Protein AF-A0A813C119-F1 (afdb_monomer)

pLDDT: mean 77.63, std 12.65, range [32.09, 95.94]

Foldseek 3Di:
DVVLQVVVVPDDAPPDDPVQVVVLVVVVVVCVVVVVDDDDDDDLVSVCVVVVHNPDHAFGWDWDQDDPVRDTDIDTNCVSSCVVVVDDDPDDDDAQAPVNVVVVLLQCLVQVLDVAWGWDQDPVRDIDIDGDDPCNQDWDWGGDPPDIDTDDDPVCQVVVLVVVVVVCVVVVHDADPDDPRNDGDDCWDQPSQKIWHNVCSNVSDIDIGGPPCLVVLLVVLVVVCVVVPDDNVSSLVVNLVSVVVRVCPPDVPPCPLVVVVLVVQAVHEDEAEDADPQLLVCLVVLDDPDPVSNVVSVVVVSSCSNGVYNYDYDYDHPVGGLVVCVVVVNVVVSCVVVVHDDPDDRD

Organism: NCBI:txid1628268

Sequence (347 aa):
AVWRRRELLSKPPQKLSEEELAILNDETEAEVKMGFLEGPFHTEQEVTERLGTEEWSPSQRFLLLQGEDKKPRVIDNLRDSGVNASFGSTSLLQMHDIDFVMSLAMFISRVWKDQEKVRVQLRDGTVLEGHWNAASRDLVTSVYVDDYPTFELLPLAANASNVFSRLLTALGWVHATEGKKAVDFSSQWVALGAAFDFSKLHQGELTVSNKEGRLERIATMAQKLPAGDCDVKQVATSLHGLLNFASGFVLGSALKPISRAYSRMNARKGFVFIDNNSALATLVKRSSQSEAMFRLVAVISSMDAVFPFGAWYERVPSKSNPSDLPSRGEAGLLCQRFGAENDGEFE

Radius of gyration: 26.91 Å; Cα contacts (8 Å, |Δi|>4): 326; chains: 1; bounding box: 63×66×65 Å

Solvent-accessible surface area (backbone atoms only — not comparable to full-atom values): 21009 Å² total; per-residue (Å²): 80,58,72,58,30,55,54,59,73,66,47,79,72,77,93,60,55,74,69,54,47,49,52,47,49,54,57,50,51,50,37,35,76,73,64,78,44,86,74,91,70,91,47,74,62,57,51,24,66,73,68,74,44,76,76,52,62,70,54,60,68,44,76,45,69,49,71,93,85,47,43,82,41,80,43,69,37,39,65,84,54,37,54,59,75,75,56,80,78,93,69,76,81,84,62,49,52,70,69,49,55,52,51,49,54,53,47,53,31,58,29,59,72,43,85,74,37,40,55,46,75,46,96,89,66,51,70,51,73,45,68,77,52,80,74,77,70,55,83,50,70,47,50,37,92,92,46,66,59,68,55,74,56,79,95,48,33,70,57,51,53,53,52,53,54,49,50,40,49,74,74,68,50,90,74,65,84,60,64,96,76,38,68,75,89,61,53,63,48,76,53,101,71,31,28,37,38,46,79,43,27,92,77,71,41,75,50,74,44,75,31,87,67,49,68,59,50,49,52,54,53,60,55,41,61,83,68,66,80,58,62,58,69,62,51,51,54,51,48,34,54,52,49,56,55,57,56,51,70,82,47,78,73,76,50,59,55,53,52,55,57,46,61,76,37,50,81,37,72,46,78,46,66,32,64,46,72,69,58,49,51,25,64,74,68,60,48,52,94,48,66,70,57,27,53,52,34,50,51,51,51,53,46,40,73,58,41,59,48,51,71,45,79,45,84,31,59,66,98,72,30,67,69,54,30,55,86,71,73,35,46,68,61,45,19,63,76,70,76,49,82,80,91,70,80,90,116

Nearest PDB structures (foldseek):
  3aly-assembly1_A  TM=6.201E-01  e=3.993E-01  Sulfurisphaera tokodaii str. 7
  4e19-assembly2_B  TM=4.419E-01  e=8.396E-01  Halobacterium salinarum NRC-1
  5fd5-assembly2_B  TM=2.677E-01  e=5.862E+00  Rhizobium leguminosarum bv. viciae
  8dam-assembly1_A  TM=2.582E-01  e=3.929E+00  Mus musculus

Mean predicted aligned error: 16.3 Å

Structure (mmCIF, N/CA/C/O backbone):
data_AF-A0A813C119-F1
#
_entry.id   AF-A0A813C119-F1
#
loop_
_atom_site.group_PDB
_atom_site.id
_atom_site.type_symbol
_atom_site.label_atom_id
_atom_site.label_alt_id
_atom_site.label_comp_id
_atom_site.label_asym_id
_atom_site.label_entity_id
_atom_site.label_seq_id
_atom_site.pdbx_PDB_ins_code
_atom_site.Cartn_x
_atom_site.Cartn_y
_atom_site.Cartn_z
_atom_site.occupancy
_atom_site.B_iso_or_equiv
_atom_site.auth_seq_id
_atom_site.auth_comp_id
_atom_site.auth_asym_id
_atom_site.auth_atom_id
_atom_site.pdbx_PDB_model_num
ATOM 1 N N . ALA A 1 1 ? 0.913 4.779 -34.154 1.00 67.06 1 ALA A N 1
ATOM 2 C CA . ALA A 1 1 ? 1.497 3.493 -33.719 1.00 67.06 1 ALA A CA 1
ATOM 3 C C . ALA A 1 1 ? 2.829 3.183 -34.420 1.00 67.06 1 ALA A C 1
ATOM 5 O O . ALA A 1 1 ? 3.850 3.142 -33.745 1.00 67.06 1 ALA A O 1
ATOM 6 N N . VAL A 1 2 ? 2.859 3.073 -35.756 1.00 76.81 2 VAL A N 1
ATOM 7 C CA . VAL A 1 2 ? 4.026 2.606 -36.547 1.00 76.81 2 VAL A CA 1
ATOM 8 C C . VAL A 1 2 ? 5.344 3.358 -36.280 1.00 76.81 2 VAL A C 1
ATOM 10 O O . VAL A 1 2 ? 6.384 2.734 -36.084 1.00 76.81 2 VAL A O 1
ATOM 13 N N . TRP A 1 3 ? 5.323 4.694 -36.215 1.00 77.25 3 TRP A N 1
ATOM 14 C CA . TRP A 1 3 ? 6.532 5.503 -35.967 1.00 77.25 3 TRP A CA 1
ATOM 15 C C . TRP A 1 3 ? 7.144 5.233 -34.586 1.00 77.25 3 TRP A C 1
ATOM 17 O O . TRP A 1 3 ? 8.352 5.052 -34.459 1.00 77.25 3 TRP A O 1
ATOM 27 N N . ARG A 1 4 ? 6.286 5.139 -33.563 1.00 79.69 4 ARG A N 1
ATOM 28 C CA . ARG A 1 4 ? 6.681 4.837 -32.183 1.00 79.69 4 ARG A CA 1
ATOM 29 C C . ARG A 1 4 ? 7.130 3.384 -32.035 1.00 79.69 4 ARG A C 1
ATOM 31 O O . ARG A 1 4 ? 8.079 3.127 -31.309 1.00 79.69 4 ARG A O 1
ATOM 38 N N . ARG A 1 5 ? 6.524 2.445 -32.771 1.00 87.38 5 ARG A N 1
ATOM 39 C CA . ARG A 1 5 ? 6.988 1.051 -32.824 1.00 87.38 5 ARG A CA 1
ATOM 40 C C . ARG A 1 5 ? 8.442 0.959 -33.287 1.00 87.38 5 ARG A C 1
ATOM 42 O O . ARG A 1 5 ? 9.233 0.309 -32.615 1.00 87.38 5 ARG A O 1
ATOM 49 N N . ARG A 1 6 ? 8.812 1.652 -34.372 1.00 84.88 6 ARG A N 1
ATOM 50 C CA . ARG A 1 6 ? 10.207 1.686 -34.855 1.00 84.88 6 ARG A CA 1
ATOM 51 C C . ARG A 1 6 ? 11.165 2.233 -33.801 1.00 84.88 6 ARG A C 1
ATOM 53 O O . ARG A 1 6 ? 12.216 1.647 -33.570 1.00 84.88 6 ARG A O 1
ATOM 60 N N . GLU A 1 7 ? 10.781 3.321 -33.137 1.00 85.62 7 GLU A N 1
ATOM 61 C CA . GLU A 1 7 ? 11.565 3.895 -32.042 1.00 85.62 7 GLU A CA 1
ATOM 62 C C . GLU A 1 7 ? 11.747 2.890 -30.890 1.00 85.62 7 GLU A C 1
ATOM 64 O O . GLU A 1 7 ? 12.868 2.660 -30.444 1.00 85.62 7 GLU A O 1
ATOM 69 N N . LEU A 1 8 ? 10.674 2.229 -30.448 1.00 85.62 8 LEU A N 1
ATOM 70 C CA . LEU A 1 8 ? 10.703 1.280 -29.329 1.00 85.62 8 LEU A CA 1
ATOM 71 C C . LEU A 1 8 ? 11.473 -0.004 -29.637 1.00 85.62 8 LEU A C 1
ATOM 73 O O . LEU A 1 8 ? 12.170 -0.507 -28.763 1.00 85.62 8 LEU A O 1
ATOM 77 N N . LEU A 1 9 ? 11.378 -0.522 -30.862 1.00 84.62 9 LEU A N 1
ATOM 78 C CA . LEU A 1 9 ? 12.160 -1.684 -31.295 1.00 84.62 9 LEU A CA 1
ATOM 79 C C . LEU A 1 9 ? 13.646 -1.342 -31.479 1.00 84.62 9 LEU A C 1
ATOM 81 O O . LEU A 1 9 ? 14.495 -2.214 -31.337 1.00 84.62 9 LEU A O 1
ATOM 85 N N . SER A 1 10 ? 13.972 -0.073 -31.751 1.00 83.88 10 SER A N 1
ATOM 86 C CA . SER A 1 10 ? 15.361 0.399 -31.829 1.00 83.88 10 SER A CA 1
ATOM 87 C C . SER A 1 10 ? 16.000 0.682 -30.466 1.00 83.88 10 SER A C 1
ATOM 89 O O . SER A 1 10 ? 17.224 0.794 -30.375 1.00 83.88 10 SER A O 1
ATOM 91 N N . LYS A 1 11 ? 15.197 0.814 -29.399 1.00 80.06 11 LYS A N 1
ATOM 92 C CA . LYS A 1 11 ? 15.722 1.057 -28.055 1.00 80.06 11 LYS A CA 1
ATOM 93 C C . LYS A 1 11 ? 16.445 -0.190 -27.551 1.00 80.06 11 LYS A C 1
ATOM 95 O O . LYS A 1 11 ? 15.860 -1.274 -27.584 1.00 80.06 11 LYS A O 1
ATOM 100 N N . PRO A 1 12 ? 17.676 -0.047 -27.031 1.00 72.88 12 PRO A N 1
ATOM 101 C CA . PRO A 1 12 ? 18.368 -1.174 -26.435 1.00 72.88 12 PRO A CA 1
ATOM 102 C C . PRO A 1 12 ? 17.532 -1.710 -25.264 1.00 72.88 12 PRO A C 1
ATOM 104 O O . PRO A 1 12 ? 16.997 -0.902 -24.495 1.00 72.88 12 PRO A O 1
ATOM 107 N N . PRO A 1 13 ? 17.413 -3.040 -25.114 1.00 71.50 13 PRO A N 1
ATOM 108 C CA . PRO A 1 13 ? 16.733 -3.618 -23.966 1.00 71.50 13 PRO A CA 1
ATOM 109 C C . PRO A 1 13 ? 17.432 -3.198 -22.669 1.00 71.50 13 PRO A C 1
ATOM 111 O O . PRO A 1 13 ? 18.584 -2.741 -22.672 1.00 71.50 13 PRO A O 1
ATOM 114 N N . GLN A 1 14 ? 16.736 -3.370 -21.542 1.00 78.12 14 GLN A N 1
ATOM 115 C CA . GLN A 1 14 ? 17.356 -3.255 -20.225 1.00 78.12 14 GLN A CA 1
ATOM 116 C C . GLN A 1 14 ? 18.657 -4.069 -20.222 1.00 78.12 14 GLN A C 1
ATOM 118 O O . GLN A 1 14 ? 18.670 -5.230 -20.625 1.00 78.12 14 GLN A O 1
ATOM 123 N N . LYS A 1 15 ? 19.764 -3.448 -19.797 1.00 82.50 15 LYS A N 1
ATOM 124 C CA . LYS A 1 15 ? 21.024 -4.172 -19.617 1.00 82.50 15 LYS A CA 1
ATOM 125 C C . LYS A 1 15 ? 20.838 -5.145 -18.456 1.00 82.50 15 LYS A C 1
ATOM 127 O O . LYS A 1 15 ? 20.846 -4.711 -17.308 1.00 82.50 15 LYS A O 1
ATOM 132 N N . LEU A 1 16 ? 20.636 -6.410 -18.794 1.00 85.00 16 LEU A N 1
ATOM 133 C CA . LEU A 1 16 ? 20.498 -7.530 -17.873 1.00 85.00 16 LEU A CA 1
ATOM 134 C C . LEU A 1 16 ? 21.725 -8.432 -18.004 1.00 85.00 16 LEU A C 1
ATOM 136 O O . LEU A 1 16 ? 22.285 -8.561 -19.097 1.00 85.00 16 LEU A O 1
ATOM 140 N N . SER A 1 17 ? 22.152 -9.043 -16.901 1.00 88.31 17 SER A N 1
ATOM 141 C CA . SER A 1 17 ? 23.087 -10.170 -16.959 1.00 88.31 17 SER A CA 1
ATOM 142 C C . SER A 1 17 ? 22.435 -11.378 -17.649 1.00 88.31 17 SER A C 1
ATOM 144 O O . SER A 1 17 ? 21.214 -11.429 -17.808 1.00 88.31 17 SER A O 1
ATOM 146 N N . GLU A 1 18 ? 23.228 -12.375 -18.050 1.00 90.25 18 GLU A N 1
ATOM 147 C CA . GLU A 1 18 ? 22.682 -13.621 -18.616 1.00 90.25 18 GLU A CA 1
ATOM 148 C C . GLU A 1 18 ? 21.721 -14.319 -17.639 1.00 90.25 18 GLU A C 1
ATOM 150 O O . GLU A 1 18 ? 20.669 -14.808 -18.048 1.00 90.25 18 GLU A O 1
ATOM 155 N N . GLU A 1 19 ? 22.036 -14.292 -16.340 1.00 90.81 19 GLU A N 1
ATOM 156 C CA . GLU A 1 19 ? 21.176 -14.835 -15.282 1.00 90.81 19 GLU A CA 1
ATOM 157 C C . GLU A 1 19 ? 19.856 -14.062 -15.161 1.00 90.81 19 GLU A C 1
ATOM 159 O O . GLU A 1 19 ? 18.785 -14.656 -15.079 1.00 90.81 19 GLU A O 1
ATOM 164 N N . GLU A 1 20 ? 19.909 -12.730 -15.174 1.00 90.75 20 GLU A N 1
ATOM 165 C CA . GLU A 1 20 ? 18.712 -11.891 -15.084 1.00 90.75 20 GLU A CA 1
ATOM 166 C C . GLU A 1 20 ? 17.818 -12.031 -16.322 1.00 90.75 20 GLU A C 1
ATOM 168 O O . GLU A 1 20 ? 16.592 -12.022 -16.210 1.00 90.75 20 GLU A O 1
ATOM 173 N N . LEU A 1 21 ? 18.413 -12.199 -17.504 1.00 90.69 21 LEU A N 1
ATOM 174 C CA . LEU A 1 21 ? 17.668 -12.458 -18.731 1.00 90.69 21 LEU A CA 1
ATOM 175 C C . LEU A 1 21 ? 16.972 -13.826 -18.691 1.00 90.69 21 LEU A C 1
ATOM 177 O O . LEU A 1 21 ? 15.822 -13.929 -19.115 1.00 90.69 21 LEU A O 1
ATOM 181 N N . ALA A 1 22 ? 17.635 -14.854 -18.150 1.00 93.00 22 ALA A N 1
ATOM 182 C CA . ALA A 1 22 ? 17.024 -16.165 -17.946 1.00 93.00 22 ALA A CA 1
ATOM 183 C C . ALA A 1 22 ? 15.812 -16.076 -17.003 1.00 93.00 22 ALA A C 1
ATOM 185 O O . ALA A 1 22 ? 14.736 -16.547 -17.356 1.00 93.00 22 ALA A O 1
ATOM 186 N N . ILE A 1 23 ? 15.942 -15.363 -15.876 1.00 93.94 23 ILE A N 1
ATOM 187 C CA . ILE A 1 23 ? 14.830 -15.132 -14.936 1.00 93.94 23 ILE A CA 1
ATOM 188 C C . ILE A 1 23 ? 13.650 -14.432 -15.627 1.00 93.94 23 ILE A C 1
ATOM 190 O O . ILE A 1 23 ? 12.499 -14.821 -15.441 1.00 93.94 23 ILE A O 1
ATOM 194 N N . LEU A 1 24 ? 13.919 -13.396 -16.427 1.00 93.25 24 LEU A N 1
ATOM 195 C CA . LEU A 1 24 ? 12.877 -12.674 -17.159 1.00 93.25 24 LEU A CA 1
ATOM 196 C C . LEU A 1 24 ? 12.124 -13.586 -18.144 1.00 93.25 24 LEU A C 1
ATOM 198 O O . LEU A 1 24 ? 10.899 -13.482 -18.264 1.00 93.25 24 LEU A O 1
ATOM 202 N N . ASN A 1 25 ? 12.847 -14.467 -18.838 1.00 91.88 25 ASN A N 1
ATOM 203 C CA . ASN A 1 25 ? 12.263 -15.416 -19.781 1.00 91.88 25 ASN A CA 1
ATOM 204 C C . ASN A 1 25 ? 11.440 -16.491 -19.063 1.00 91.88 25 ASN A C 1
ATOM 206 O O . ASN A 1 25 ? 10.298 -16.715 -19.454 1.00 91.88 25 ASN A O 1
ATOM 210 N N . ASP A 1 26 ? 11.963 -17.081 -17.988 1.00 94.56 26 ASP A N 1
ATOM 211 C CA . ASP A 1 26 ? 11.276 -18.127 -17.220 1.00 94.56 26 ASP A CA 1
ATOM 212 C C . ASP A 1 26 ? 9.937 -17.632 -16.647 1.00 94.56 26 ASP A C 1
ATOM 214 O O . ASP A 1 26 ? 8.908 -18.299 -16.780 1.00 94.56 26 ASP A O 1
ATOM 218 N N . GLU A 1 27 ? 9.920 -16.431 -16.057 1.00 94.25 27 GLU A N 1
ATOM 219 C CA . GLU A 1 27 ? 8.694 -15.803 -15.545 1.00 94.25 27 GLU A CA 1
ATOM 220 C C . GLU A 1 27 ? 7.711 -15.467 -16.681 1.00 94.25 27 GLU A C 1
ATOM 222 O O . GLU A 1 27 ? 6.503 -15.661 -16.547 1.00 94.25 27 GLU A O 1
ATOM 227 N N . THR A 1 28 ? 8.216 -15.028 -17.840 1.00 92.88 28 THR A N 1
ATOM 228 C CA . THR A 1 28 ? 7.378 -14.767 -19.023 1.00 92.88 28 THR A CA 1
ATOM 229 C C . THR A 1 28 ? 6.757 -16.057 -19.566 1.00 92.88 28 THR A C 1
ATOM 231 O O . THR A 1 28 ? 5.565 -16.086 -19.871 1.00 92.88 28 THR A O 1
ATOM 234 N N . GLU A 1 29 ? 7.516 -17.152 -19.642 1.00 93.50 29 GLU A N 1
ATOM 235 C CA . GLU A 1 29 ? 6.992 -18.462 -20.035 1.00 93.50 29 GLU A CA 1
ATOM 236 C C . GLU A 1 29 ? 5.965 -19.002 -19.038 1.00 93.50 29 GLU A C 1
ATOM 238 O O . GLU A 1 29 ? 5.001 -19.661 -19.437 1.00 93.50 29 GLU A O 1
ATOM 243 N N . ALA A 1 30 ? 6.154 -18.746 -17.742 1.00 92.94 30 ALA A N 1
ATOM 244 C CA . ALA A 1 30 ? 5.176 -19.107 -16.726 1.00 92.94 30 ALA A CA 1
ATOM 245 C C . ALA A 1 30 ? 3.842 -18.378 -16.957 1.00 92.94 30 ALA A C 1
ATOM 247 O O . ALA A 1 30 ? 2.791 -19.018 -16.925 1.00 92.94 30 ALA A O 1
ATOM 248 N N . GLU A 1 31 ? 3.870 -17.080 -17.272 1.00 92.56 31 GLU A N 1
ATOM 249 C CA . GLU A 1 31 ? 2.667 -16.305 -17.610 1.00 92.56 31 GLU A CA 1
ATOM 250 C C . GLU A 1 31 ? 1.983 -16.799 -18.898 1.00 92.56 31 GLU A C 1
ATOM 252 O O . GLU A 1 31 ? 0.751 -16.846 -18.953 1.00 92.56 31 GLU A O 1
ATOM 257 N N . VAL A 1 32 ? 2.749 -17.249 -19.903 1.00 92.25 32 VAL A N 1
ATOM 258 C CA . VAL A 1 32 ? 2.202 -17.918 -21.103 1.00 92.25 32 VAL A CA 1
ATOM 259 C C . VAL A 1 32 ? 1.519 -19.238 -20.729 1.00 92.25 32 VAL A C 1
ATOM 261 O O . VAL A 1 32 ? 0.385 -19.481 -21.135 1.00 92.25 32 VAL A O 1
ATOM 264 N N . LYS A 1 33 ? 2.160 -20.083 -19.908 1.00 93.12 33 LYS A N 1
ATOM 265 C CA . LYS A 1 33 ? 1.578 -21.358 -19.436 1.00 93.12 33 LYS A CA 1
ATOM 266 C C . LYS A 1 33 ? 0.298 -21.147 -18.622 1.00 93.12 33 LYS A C 1
ATOM 268 O O . LYS A 1 33 ? -0.595 -21.988 -18.671 1.00 93.12 33 LYS A O 1
ATOM 273 N N . MET A 1 34 ? 0.203 -20.034 -17.893 1.00 89.88 34 MET A N 1
ATOM 274 C CA . MET A 1 34 ? -1.002 -19.626 -17.159 1.00 89.88 34 MET A CA 1
ATOM 275 C C . MET A 1 34 ? -2.088 -19.015 -18.060 1.00 89.88 34 MET A C 1
ATOM 277 O O . MET A 1 34 ? -3.197 -18.777 -17.589 1.00 89.88 34 MET A O 1
ATOM 281 N N . GLY A 1 35 ? -1.796 -18.769 -19.341 1.00 89.44 35 GLY A N 1
ATOM 282 C CA . GLY A 1 35 ? -2.727 -18.162 -20.293 1.00 89.44 35 GLY A CA 1
ATOM 283 C C . GLY A 1 35 ? -2.900 -16.650 -20.125 1.00 89.44 35 GLY A C 1
ATOM 284 O O . GLY A 1 35 ? -3.834 -16.085 -20.690 1.00 89.44 35 GLY A O 1
ATOM 285 N N . PHE A 1 36 ? -2.027 -15.983 -19.361 1.00 86.94 36 PHE A N 1
ATOM 286 C CA . PHE A 1 36 ? -2.032 -14.521 -19.233 1.00 86.94 36 PHE A CA 1
ATOM 287 C C . PHE A 1 36 ? -1.413 -13.826 -20.446 1.00 86.94 36 PHE A C 1
ATOM 289 O O . PHE A 1 36 ? -1.738 -12.674 -20.726 1.00 86.94 36 PHE A O 1
ATOM 296 N N . LEU A 1 37 ? -0.536 -14.528 -21.164 1.00 91.81 37 LEU A N 1
ATOM 297 C CA . LEU A 1 37 ? 0.118 -14.058 -22.378 1.00 91.81 37 LEU A CA 1
ATOM 298 C C . LEU A 1 37 ? -0.055 -15.054 -23.514 1.00 91.81 37 LEU A C 1
ATOM 300 O O . LEU A 1 37 ? -0.257 -16.247 -23.299 1.00 91.81 37 LEU A O 1
ATOM 304 N N . GLU A 1 38 ? 0.128 -14.549 -24.726 1.00 91.31 38 GLU A N 1
ATOM 305 C CA . GLU A 1 38 ? 0.166 -15.342 -25.942 1.00 91.31 38 GLU A CA 1
ATOM 306 C C . GLU A 1 38 ? 1.474 -15.088 -26.694 1.00 91.31 38 GLU A C 1
ATOM 308 O O . GLU A 1 38 ? 1.968 -13.960 -26.738 1.00 91.31 38 GLU A O 1
ATOM 313 N N . GLY A 1 39 ? 2.032 -16.148 -27.275 1.00 90.69 39 GLY A N 1
ATOM 314 C CA . GLY A 1 39 ? 3.300 -16.126 -27.993 1.00 90.69 39 GLY A CA 1
ATOM 315 C C . GLY A 1 39 ? 4.154 -17.365 -27.683 1.00 90.69 39 GLY A C 1
ATOM 316 O O . GLY A 1 39 ? 3.619 -18.363 -27.193 1.00 90.69 39 GLY A O 1
ATOM 317 N N . PRO A 1 40 ? 5.474 -17.310 -27.937 1.00 91.62 40 PRO A N 1
ATOM 318 C CA . PRO A 1 40 ? 6.206 -16.151 -28.453 1.00 91.62 40 PRO A CA 1
ATOM 319 C C . PRO A 1 40 ? 5.858 -15.839 -29.915 1.00 91.62 40 PRO A C 1
ATOM 321 O O . PRO A 1 40 ? 5.612 -16.739 -30.709 1.00 91.62 40 PRO A O 1
ATOM 324 N N . PHE A 1 41 ? 5.879 -14.551 -30.258 1.00 93.25 41 PHE A N 1
ATOM 325 C CA . PHE A 1 41 ? 5.901 -14.076 -31.642 1.00 93.25 41 PHE A CA 1
ATOM 326 C C . PHE A 1 41 ? 7.315 -13.587 -31.954 1.00 93.25 41 PHE A C 1
ATOM 328 O O . PHE A 1 41 ? 7.894 -12.818 -31.182 1.00 93.25 41 PHE A O 1
ATOM 335 N N . HIS A 1 42 ? 7.883 -14.031 -33.068 1.00 91.50 42 HIS A N 1
ATOM 336 C CA . HIS A 1 42 ? 9.265 -13.752 -33.454 1.00 91.50 42 HIS A CA 1
ATOM 337 C C . HIS A 1 42 ? 9.386 -12.617 -34.469 1.00 91.50 42 HIS A C 1
ATOM 339 O O . HIS A 1 42 ? 10.472 -12.062 -34.643 1.00 91.50 42 HIS A O 1
ATOM 345 N N . THR A 1 43 ? 8.288 -12.248 -35.132 1.00 92.12 43 THR A N 1
ATOM 346 C CA . THR A 1 43 ? 8.289 -11.218 -36.176 1.00 92.12 43 THR A CA 1
ATOM 347 C C . THR A 1 43 ? 7.160 -10.204 -35.998 1.00 92.12 43 THR A C 1
ATOM 349 O O . THR A 1 43 ? 6.100 -10.502 -35.450 1.00 92.12 43 THR A O 1
ATOM 352 N N . GLU A 1 44 ? 7.359 -8.980 -36.505 1.00 92.06 44 GLU A N 1
ATOM 353 C CA . GLU A 1 44 ? 6.291 -7.965 -36.551 1.00 92.06 44 GLU A CA 1
ATOM 354 C C . GLU A 1 44 ? 5.079 -8.437 -37.374 1.00 92.06 44 GLU A C 1
ATOM 356 O O . GLU A 1 44 ? 3.949 -8.019 -37.109 1.00 92.06 44 GLU A O 1
ATOM 361 N N . GLN A 1 45 ? 5.311 -9.296 -38.372 1.00 93.31 45 GLN A N 1
ATOM 362 C CA . GLN A 1 45 ? 4.263 -9.840 -39.227 1.00 93.31 45 GLN A CA 1
ATOM 363 C C . GLN A 1 45 ? 3.345 -10.784 -38.444 1.00 93.31 45 GLN A C 1
ATOM 365 O O . GLN A 1 45 ? 2.134 -10.605 -38.497 1.00 93.31 45 GLN A O 1
ATOM 370 N N . GLU A 1 46 ? 3.901 -11.701 -37.649 1.00 95.38 46 GLU A N 1
ATOM 371 C CA . GLU A 1 46 ? 3.111 -12.602 -36.796 1.00 95.38 46 GLU A CA 1
ATOM 372 C C . GLU A 1 46 ? 2.200 -11.828 -35.831 1.00 95.38 46 GLU A C 1
ATOM 374 O O . GLU A 1 46 ? 1.021 -12.146 -35.688 1.00 95.38 46 GLU A O 1
ATOM 379 N N . VAL A 1 47 ? 2.717 -10.757 -35.217 1.00 93.56 47 VAL A N 1
ATOM 380 C CA . VAL A 1 47 ? 1.927 -9.889 -34.326 1.00 93.56 47 VAL A CA 1
ATOM 381 C C . VAL A 1 47 ? 0.817 -9.171 -35.097 1.00 93.56 47 VAL A C 1
ATOM 383 O O . VAL A 1 47 ? -0.317 -9.084 -34.628 1.00 93.56 47 VAL A O 1
ATOM 386 N N . THR A 1 48 ? 1.126 -8.665 -36.291 1.00 94.25 48 THR A N 1
ATOM 387 C CA . THR A 1 48 ? 0.162 -7.968 -37.156 1.00 94.25 48 THR A CA 1
ATOM 388 C C . THR A 1 48 ? -0.971 -8.893 -37.592 1.00 94.25 48 THR A C 1
ATOM 390 O O . THR A 1 48 ? -2.138 -8.518 -37.493 1.00 94.25 48 THR A O 1
ATOM 393 N N . GLU A 1 49 ? -0.644 -10.109 -38.027 1.00 95.94 49 GLU A N 1
ATOM 394 C CA . GLU A 1 49 ? -1.619 -11.133 -38.410 1.00 95.94 49 GLU A CA 1
ATOM 395 C C . GLU A 1 49 ? -2.487 -11.533 -37.214 1.00 95.94 49 GLU A C 1
ATOM 397 O O . GLU A 1 49 ? -3.711 -11.602 -37.331 1.00 95.94 49 GLU A O 1
ATOM 402 N N . ARG A 1 50 ? -1.876 -11.701 -36.035 1.00 94.69 50 ARG A N 1
ATOM 403 C CA . ARG A 1 50 ? -2.594 -12.050 -34.808 1.00 94.69 50 ARG A CA 1
ATOM 404 C C . ARG A 1 50 ? -3.552 -10.957 -34.332 1.00 94.69 50 ARG A C 1
ATOM 406 O O . ARG A 1 50 ? -4.630 -11.279 -33.825 1.00 94.69 50 ARG A O 1
ATOM 413 N N . LEU A 1 51 ? -3.162 -9.687 -34.436 1.00 93.38 51 LEU A N 1
ATOM 414 C CA . LEU A 1 51 ? -3.985 -8.545 -34.021 1.00 93.38 51 LEU A CA 1
ATOM 415 C C . LEU A 1 51 ? -4.964 -8.085 -35.113 1.00 93.38 51 LEU A C 1
ATOM 417 O O . LEU A 1 51 ? -5.883 -7.323 -34.817 1.00 93.38 51 LEU A O 1
ATOM 421 N N . GLY A 1 52 ? -4.775 -8.519 -36.364 1.00 95.44 52 GLY A N 1
ATOM 422 C CA . GLY A 1 52 ? -5.577 -8.097 -37.516 1.00 95.44 52 GLY A CA 1
ATOM 423 C C . GLY A 1 52 ? -5.372 -6.631 -37.915 1.00 95.44 52 GLY A C 1
ATOM 424 O O . GLY A 1 52 ? -6.202 -6.061 -38.619 1.00 95.44 52 GLY A O 1
ATOM 425 N N . THR A 1 53 ? -4.299 -5.993 -37.441 1.00 92.25 53 THR A N 1
ATOM 426 C CA . THR A 1 53 ? -3.988 -4.583 -37.705 1.00 92.25 53 THR A CA 1
ATOM 427 C C . THR A 1 53 ? -2.487 -4.338 -37.627 1.00 92.25 53 THR A C 1
ATOM 429 O O . THR A 1 53 ? -1.794 -4.952 -36.821 1.00 92.25 53 THR A O 1
ATOM 432 N N . GLU A 1 54 ? -1.979 -3.400 -38.427 1.00 90.50 54 GLU A N 1
ATOM 433 C CA . GLU A 1 54 ? -0.602 -2.899 -38.324 1.00 90.50 54 GLU A CA 1
ATOM 434 C C . GLU A 1 54 ? -0.454 -1.793 -37.262 1.00 90.50 54 GLU A C 1
ATOM 436 O O . GLU A 1 54 ? 0.664 -1.374 -36.946 1.00 90.50 54 GLU A O 1
ATOM 441 N N . GLU A 1 55 ? -1.561 -1.310 -36.687 1.00 89.19 55 GLU A N 1
ATOM 442 C CA . GLU A 1 55 ? -1.599 -0.178 -35.754 1.00 89.19 55 GLU A CA 1
ATOM 443 C C . GLU A 1 55 ? -1.361 -0.567 -34.288 1.00 89.19 55 GLU A C 1
ATOM 445 O O . GLU A 1 55 ? -2.091 -0.166 -33.384 1.00 89.19 55 GLU A O 1
ATOM 450 N N . TRP A 1 56 ? -0.287 -1.300 -34.019 1.00 89.56 56 TRP A N 1
ATOM 451 C CA . TRP A 1 56 ? 0.101 -1.691 -32.662 1.00 89.56 56 TRP A CA 1
ATOM 452 C C . TRP A 1 56 ? 1.458 -1.106 -32.252 1.00 89.56 56 TRP A C 1
ATOM 454 O O . TRP A 1 56 ? 2.273 -0.693 -33.084 1.00 89.56 56 TRP A O 1
ATOM 464 N N . SER A 1 57 ? 1.696 -1.053 -30.941 1.00 88.19 57 SER A N 1
ATOM 465 C CA . SER A 1 57 ? 2.960 -0.625 -30.337 1.00 88.19 57 SER A CA 1
ATOM 466 C C . SER A 1 57 ? 3.384 -1.644 -29.279 1.00 88.19 57 SER A C 1
ATOM 468 O O . SER A 1 57 ? 2.557 -1.984 -28.434 1.00 88.19 57 SER A O 1
ATOM 470 N N . PRO A 1 58 ? 4.642 -2.113 -29.279 1.00 89.69 58 PRO A N 1
ATOM 471 C CA . PRO A 1 58 ? 5.132 -3.006 -28.239 1.00 89.69 58 PRO A CA 1
ATOM 472 C C . PRO A 1 58 ? 5.355 -2.236 -26.931 1.00 89.69 58 PRO A C 1
ATOM 474 O O . PRO A 1 58 ? 5.592 -1.026 -26.947 1.00 89.69 58 PRO A O 1
ATOM 477 N N . SER A 1 59 ? 5.340 -2.952 -25.810 1.00 89.94 59 SER A N 1
ATOM 478 C CA . SER A 1 59 ? 5.853 -2.471 -24.524 1.00 89.94 59 SER A CA 1
ATOM 479 C C . SER A 1 59 ? 7.008 -3.377 -24.122 1.00 89.94 59 SER A C 1
ATOM 481 O O . SER A 1 59 ? 6.837 -4.589 -24.040 1.00 89.94 59 SER A O 1
ATOM 483 N N . GLN A 1 60 ? 8.196 -2.808 -23.915 1.00 88.38 60 GLN A N 1
ATOM 484 C CA . GLN A 1 60 ? 9.346 -3.599 -23.478 1.00 88.38 60 GLN A CA 1
ATOM 485 C C . GLN A 1 60 ? 9.130 -4.068 -22.039 1.00 88.38 60 GLN A C 1
ATOM 487 O O . GLN A 1 60 ? 8.798 -3.257 -21.170 1.00 88.38 60 GLN A O 1
ATOM 492 N N . ARG A 1 61 ? 9.359 -5.357 -21.786 1.00 89.75 61 ARG A N 1
ATOM 493 C CA . ARG A 1 61 ? 9.434 -5.886 -20.426 1.00 89.75 61 ARG A CA 1
ATOM 494 C C . ARG A 1 61 ? 10.763 -5.549 -19.788 1.00 89.75 61 ARG A C 1
ATOM 496 O O . ARG A 1 61 ? 11.803 -5.574 -20.443 1.00 89.75 61 ARG A O 1
ATOM 503 N N . PHE A 1 62 ? 10.717 -5.273 -18.498 1.00 88.50 62 PHE A N 1
ATOM 504 C CA . PHE A 1 62 ? 11.903 -5.122 -17.677 1.00 88.50 62 PHE A CA 1
ATOM 505 C C . PHE A 1 62 ? 11.755 -5.932 -16.392 1.00 88.50 62 PHE A C 1
ATOM 507 O O . PHE A 1 62 ? 10.650 -6.134 -15.881 1.00 88.50 62 PHE A O 1
ATOM 514 N N . LEU A 1 63 ? 12.889 -6.406 -15.887 1.00 90.69 63 LEU A N 1
ATOM 515 C CA . LEU A 1 63 ? 12.983 -7.160 -14.650 1.00 90.69 63 LEU A CA 1
ATOM 516 C C . LEU A 1 63 ? 13.346 -6.218 -13.502 1.00 90.69 63 LEU A C 1
ATOM 518 O O . LEU A 1 63 ? 14.313 -5.453 -13.574 1.00 90.69 63 LEU A O 1
ATOM 522 N N . LEU A 1 64 ? 12.581 -6.310 -12.418 1.00 87.00 64 LEU A N 1
ATOM 523 C CA . LEU A 1 64 ? 12.894 -5.694 -11.138 1.00 87.00 64 LEU A CA 1
ATOM 524 C C . LEU A 1 64 ? 13.047 -6.790 -10.078 1.00 87.00 64 LEU A C 1
ATOM 526 O O . LEU A 1 64 ? 12.072 -7.421 -9.678 1.00 87.00 64 LEU A O 1
ATOM 530 N N . LEU A 1 65 ? 14.272 -6.994 -9.593 1.00 84.56 65 LEU A N 1
ATOM 531 C CA . LEU A 1 65 ? 14.543 -7.894 -8.473 1.00 84.56 65 LEU A CA 1
ATOM 532 C C . LEU A 1 65 ? 14.302 -7.149 -7.156 1.00 84.56 65 LEU A C 1
ATOM 534 O O . LEU A 1 65 ? 15.035 -6.221 -6.806 1.00 84.56 65 LEU A O 1
ATOM 538 N N . GLN A 1 66 ? 13.249 -7.528 -6.431 1.00 72.06 66 GLN A N 1
ATOM 539 C CA . GLN A 1 66 ? 12.804 -6.808 -5.239 1.00 72.06 66 GLN A CA 1
ATOM 540 C C . GLN A 1 66 ? 13.056 -7.602 -3.951 1.00 72.06 66 GLN A C 1
ATOM 542 O O . GLN A 1 66 ? 12.612 -8.738 -3.795 1.00 72.06 66 GLN A O 1
ATOM 547 N N . GLY A 1 67 ? 13.681 -6.946 -2.969 1.00 65.06 67 GLY A N 1
ATOM 548 C CA . GLY A 1 67 ? 13.940 -7.521 -1.645 1.00 65.06 67 GLY A CA 1
ATOM 549 C C . GLY A 1 67 ? 15.224 -8.350 -1.570 1.00 65.06 67 GLY A C 1
ATOM 550 O O . GLY A 1 67 ? 15.972 -8.439 -2.538 1.00 65.06 67 GLY A O 1
ATOM 551 N N . GLU A 1 68 ? 15.497 -8.916 -0.392 1.00 58.22 68 GLU A N 1
ATOM 552 C CA . GLU A 1 68 ? 16.709 -9.720 -0.149 1.00 58.22 68 GLU A CA 1
ATOM 553 C C . GLU A 1 68 ? 16.648 -11.075 -0.860 1.00 58.22 68 GLU A C 1
ATOM 555 O O . GLU A 1 68 ? 17.648 -11.510 -1.420 1.00 58.22 68 GLU A O 1
ATOM 560 N N . ASP A 1 69 ? 15.451 -11.658 -0.965 1.00 74.62 69 ASP A N 1
ATOM 561 C CA . ASP A 1 69 ? 15.198 -12.895 -1.717 1.00 74.62 69 ASP A CA 1
ATOM 562 C C . ASP A 1 69 ? 15.264 -12.701 -3.243 1.00 74.62 69 ASP A C 1
ATOM 564 O O . ASP A 1 69 ? 14.938 -13.619 -3.990 1.00 74.62 69 ASP A O 1
ATOM 568 N N . LYS A 1 70 ? 15.616 -11.492 -3.717 1.00 79.44 70 LYS A N 1
ATOM 569 C CA . LYS A 1 70 ? 15.643 -11.104 -5.137 1.00 79.44 70 LYS A CA 1
ATOM 570 C C . LYS A 1 70 ? 14.391 -11.564 -5.889 1.00 79.44 70 LYS A C 1
ATOM 572 O O . LYS A 1 70 ? 14.475 -12.090 -6.994 1.00 79.44 70 LYS A O 1
ATOM 577 N N . LYS A 1 71 ? 13.213 -11.365 -5.290 1.00 85.25 71 LYS A N 1
ATOM 578 C CA . LYS A 1 71 ? 11.962 -11.825 -5.891 1.00 85.25 71 LYS A CA 1
ATOM 579 C C . LYS A 1 71 ? 11.766 -11.137 -7.249 1.00 85.25 71 LYS A C 1
ATOM 581 O O . LYS A 1 71 ? 11.748 -9.899 -7.272 1.00 85.25 71 LYS A O 1
ATOM 586 N N . PRO A 1 72 ? 11.595 -11.892 -8.345 1.00 90.31 72 PRO A N 1
ATOM 587 C CA . PRO A 1 72 ? 11.445 -11.302 -9.661 1.00 90.31 72 PRO A CA 1
ATOM 588 C C . PRO A 1 72 ? 10.088 -10.615 -9.804 1.00 90.31 72 PRO A C 1
ATOM 590 O O . PRO A 1 72 ? 9.054 -11.104 -9.341 1.00 90.31 72 PRO A O 1
ATOM 593 N N . ARG A 1 73 ? 10.105 -9.436 -10.423 1.00 88.56 73 ARG A N 1
ATOM 594 C CA . ARG A 1 73 ? 8.926 -8.711 -10.894 1.00 88.56 73 ARG A CA 1
ATOM 595 C C . ARG A 1 73 ? 9.149 -8.372 -12.357 1.00 88.56 73 ARG A C 1
ATOM 597 O O . ARG A 1 73 ? 9.992 -7.531 -12.667 1.00 88.56 73 ARG A O 1
ATOM 604 N N . VAL A 1 74 ? 8.404 -9.039 -13.227 1.00 91.50 74 VAL A N 1
ATOM 605 C CA . VAL A 1 74 ? 8.366 -8.741 -14.657 1.00 91.50 74 VAL A CA 1
ATOM 606 C C . VAL A 1 74 ? 7.314 -7.665 -14.884 1.00 91.50 74 VAL A C 1
ATOM 608 O O . VAL A 1 74 ? 6.183 -7.798 -14.422 1.00 91.50 74 VAL A O 1
ATOM 611 N N . ILE A 1 75 ? 7.706 -6.553 -15.505 1.00 89.38 75 ILE A N 1
ATOM 612 C CA . ILE A 1 75 ? 6.842 -5.380 -15.663 1.00 89.38 75 ILE A CA 1
ATOM 613 C C . ILE A 1 75 ? 6.887 -4.908 -17.113 1.00 89.38 75 ILE A C 1
ATOM 615 O O . ILE A 1 75 ? 7.965 -4.718 -17.675 1.00 89.38 75 ILE A O 1
ATOM 619 N N . ASP A 1 76 ? 5.718 -4.651 -17.697 1.00 90.38 76 ASP A N 1
ATOM 620 C CA . ASP A 1 76 ? 5.605 -4.019 -19.009 1.00 90.38 76 ASP A CA 1
ATOM 621 C C . ASP A 1 76 ? 5.825 -2.501 -18.888 1.00 90.38 76 ASP A C 1
ATOM 623 O O . ASP A 1 76 ? 5.142 -1.804 -18.131 1.00 90.38 76 ASP A O 1
ATOM 627 N N . ASN A 1 77 ? 6.772 -1.945 -19.649 1.00 86.88 77 ASN A N 1
ATOM 628 C CA . ASN A 1 77 ? 7.024 -0.504 -19.671 1.00 86.88 77 ASN A CA 1
ATOM 629 C C . ASN A 1 77 ? 5.951 0.241 -20.488 1.00 86.88 77 ASN A C 1
ATOM 631 O O . ASN A 1 77 ? 6.180 0.691 -21.614 1.00 86.88 77 ASN A O 1
ATOM 635 N N . LEU A 1 78 ? 4.777 0.413 -19.879 1.00 85.94 78 LEU A N 1
ATOM 636 C CA . LEU A 1 78 ? 3.627 1.116 -20.460 1.00 85.94 78 LEU A CA 1
ATOM 637 C C . LEU A 1 78 ? 3.822 2.640 -20.584 1.00 85.94 78 LEU A C 1
ATOM 639 O O . LEU A 1 78 ? 3.014 3.340 -21.203 1.00 85.94 78 LEU A O 1
ATOM 643 N N . ARG A 1 79 ? 4.902 3.179 -20.002 1.00 82.19 79 ARG A N 1
ATOM 644 C CA . ARG A 1 79 ? 5.266 4.594 -20.127 1.00 82.19 79 ARG A CA 1
ATOM 645 C C . ARG A 1 79 ? 5.831 4.884 -21.511 1.00 82.19 79 ARG A C 1
ATOM 647 O O . ARG A 1 79 ? 5.372 5.817 -22.164 1.00 82.19 79 ARG A O 1
ATOM 654 N N . ASP A 1 80 ? 6.797 4.087 -21.952 1.00 81.94 80 ASP A N 1
ATOM 655 C CA . ASP A 1 80 ? 7.498 4.305 -23.219 1.00 81.94 80 ASP A CA 1
ATOM 656 C C . ASP A 1 80 ? 6.612 4.003 -24.430 1.00 81.94 80 ASP A C 1
ATOM 658 O O . ASP A 1 80 ? 6.665 4.719 -25.432 1.00 81.94 80 ASP A O 1
ATOM 662 N N . SER A 1 81 ? 5.732 3.004 -24.321 1.00 81.75 81 SER A N 1
ATOM 663 C CA . SER A 1 81 ? 4.699 2.758 -25.333 1.00 81.75 81 SER A CA 1
ATOM 664 C C . SER A 1 81 ? 3.663 3.886 -25.407 1.00 81.75 81 SER A C 1
ATOM 666 O O . SER A 1 81 ? 2.995 4.068 -26.427 1.00 81.75 81 SER A O 1
ATOM 668 N N . GLY A 1 82 ? 3.580 4.721 -24.367 1.00 78.56 82 GLY A N 1
ATOM 669 C CA . GLY A 1 82 ? 2.630 5.822 -24.263 1.00 78.56 82 GLY A CA 1
ATOM 670 C C . GLY A 1 82 ? 1.228 5.383 -23.859 1.00 78.56 82 GLY A C 1
ATOM 671 O O . GLY A 1 82 ? 0.335 6.226 -23.838 1.00 78.56 82 GLY A O 1
ATOM 672 N N . VAL A 1 83 ? 1.042 4.111 -23.495 1.00 82.75 83 VAL A N 1
ATOM 673 C CA . VAL A 1 83 ? -0.228 3.581 -22.980 1.00 82.75 83 VAL A CA 1
ATOM 674 C C . VAL A 1 83 ? -0.663 4.350 -21.728 1.00 82.75 83 VAL A C 1
ATOM 676 O O . VAL A 1 83 ? -1.825 4.737 -21.607 1.00 82.75 83 VAL A O 1
ATOM 679 N N . ASN A 1 84 ? 0.285 4.698 -20.850 1.00 77.81 84 ASN A N 1
ATOM 680 C CA . ASN A 1 84 ? 0.005 5.515 -19.663 1.00 77.81 84 ASN A CA 1
ATOM 681 C C . ASN A 1 84 ? -0.538 6.914 -19.999 1.00 77.81 84 ASN A C 1
ATOM 683 O O . ASN A 1 84 ? -1.237 7.502 -19.185 1.00 77.81 84 ASN A O 1
ATOM 687 N N . ALA A 1 85 ? -0.208 7.463 -21.171 1.00 73.94 85 ALA A N 1
ATOM 688 C CA . ALA A 1 85 ? -0.693 8.774 -21.604 1.00 73.94 85 ALA A CA 1
ATOM 689 C C . ALA A 1 85 ? -2.047 8.694 -22.330 1.00 73.94 85 ALA A C 1
ATOM 691 O O . ALA A 1 85 ? -2.748 9.697 -22.418 1.00 73.94 85 ALA A O 1
ATOM 692 N N . SER A 1 86 ? -2.419 7.518 -22.849 1.00 69.12 86 SER A N 1
ATOM 693 C CA . SER A 1 86 ? -3.726 7.283 -23.478 1.00 69.12 86 SER A CA 1
ATOM 694 C C . SER A 1 86 ? -4.839 6.951 -22.485 1.00 69.12 86 SER A C 1
ATOM 696 O O . SER A 1 86 ? -6.001 6.896 -22.877 1.00 69.12 86 SER A O 1
ATOM 698 N N . PHE A 1 87 ? -4.502 6.735 -21.212 1.00 57.75 87 PHE A N 1
ATOM 699 C CA . PHE A 1 87 ? -5.468 6.440 -20.163 1.00 57.75 87 PHE A CA 1
ATOM 700 C C . PHE A 1 87 ? -5.491 7.575 -19.138 1.00 57.75 87 PHE A C 1
ATOM 702 O O . PHE A 1 87 ? -4.537 7.787 -18.395 1.00 57.75 87 PHE A O 1
ATOM 709 N N . GLY A 1 88 ? -6.602 8.305 -19.091 1.00 54.88 88 GLY A N 1
ATOM 710 C CA . GLY A 1 88 ? -6.947 9.186 -17.982 1.00 54.88 88 GLY A CA 1
ATOM 711 C C . GLY A 1 88 ? -8.171 8.604 -17.298 1.00 54.88 88 GLY A C 1
ATOM 712 O O . GLY A 1 88 ? -9.247 8.599 -17.888 1.00 54.88 88 GLY A O 1
ATOM 713 N N . SER A 1 89 ? -8.023 8.074 -16.083 1.00 51.38 89 SER A N 1
ATOM 714 C CA . SER A 1 89 ? -9.201 7.667 -15.322 1.00 51.38 89 SER A CA 1
ATOM 715 C C . SER A 1 89 ? -9.833 8.899 -14.685 1.00 51.38 89 SER A C 1
ATOM 717 O O . SER A 1 89 ? -9.222 9.549 -13.839 1.00 51.38 89 SER A O 1
ATOM 719 N N . THR A 1 90 ? -11.068 9.212 -15.070 1.00 52.31 90 THR A N 1
ATOM 720 C CA . THR A 1 90 ? -11.908 10.196 -14.370 1.00 52.31 90 THR A CA 1
ATOM 721 C C . THR A 1 90 ? -12.530 9.619 -13.098 1.00 52.31 90 THR A C 1
ATOM 723 O O . THR A 1 90 ? -13.159 10.344 -12.332 1.00 52.31 90 THR A O 1
ATOM 726 N N . SER A 1 91 ? -12.387 8.310 -12.876 1.00 52.12 91 SER A N 1
ATOM 727 C CA . SER A 1 91 ? -13.011 7.579 -11.777 1.00 52.12 91 SER A CA 1
ATOM 728 C C . SER A 1 91 ? -12.018 6.567 -11.220 1.00 52.12 91 SER A C 1
ATOM 730 O O . SER A 1 91 ? -11.901 5.441 -11.700 1.00 52.12 91 SER A O 1
ATOM 732 N N . LEU A 1 92 ? -11.261 6.979 -10.206 1.00 56.41 92 LEU A N 1
ATOM 733 C CA . LEU A 1 92 ? -10.505 6.029 -9.402 1.00 56.41 92 LEU A CA 1
ATOM 734 C C . LEU A 1 92 ? -11.448 5.368 -8.398 1.00 56.41 92 LEU A C 1
ATOM 736 O O . LEU A 1 92 ? -12.184 6.053 -7.688 1.00 56.41 92 LEU A O 1
ATOM 740 N N . LEU A 1 93 ? -11.392 4.039 -8.314 1.00 61.03 93 LEU A N 1
ATOM 741 C CA . LEU A 1 93 ? -11.938 3.330 -7.165 1.00 61.03 93 LEU A CA 1
ATOM 742 C C . LEU A 1 93 ? -11.132 3.750 -5.936 1.00 61.03 93 LEU A C 1
ATOM 744 O O . LEU A 1 93 ? -9.906 3.608 -5.909 1.00 61.03 93 LEU A O 1
ATOM 748 N N . GLN A 1 94 ? -11.816 4.295 -4.933 1.00 62.88 94 GLN A N 1
ATOM 749 C CA . GLN A 1 94 ? -11.187 4.614 -3.663 1.00 62.88 94 GLN A CA 1
ATOM 750 C C . GLN A 1 94 ? -10.940 3.307 -2.911 1.00 62.88 94 GLN A C 1
ATOM 752 O O . GLN A 1 94 ? -11.848 2.733 -2.318 1.00 62.88 94 GLN A O 1
ATOM 757 N N . MET A 1 95 ? -9.703 2.826 -2.981 1.00 71.88 95 MET A N 1
ATOM 758 C CA . MET A 1 95 ? -9.256 1.675 -2.204 1.00 71.88 95 MET A CA 1
ATOM 759 C C . MET A 1 95 ? -9.226 2.025 -0.717 1.00 71.88 95 MET A C 1
ATOM 761 O O . MET A 1 95 ? -8.879 3.147 -0.340 1.00 71.88 95 MET A O 1
ATOM 765 N N . HIS A 1 96 ? -9.547 1.053 0.126 1.00 76.25 96 HIS A N 1
ATOM 766 C CA . HIS A 1 96 ? -9.462 1.191 1.572 1.00 76.25 96 HIS A CA 1
ATOM 767 C C . HIS A 1 96 ? -8.041 0.933 2.050 1.00 76.25 96 HIS A C 1
ATOM 769 O O . HIS A 1 96 ? -7.484 -0.122 1.783 1.00 76.25 96 HIS A O 1
ATOM 775 N N . ASP A 1 97 ? -7.456 1.858 2.794 1.00 73.00 97 ASP A N 1
ATOM 776 C CA . ASP A 1 97 ? -6.125 1.689 3.365 1.00 73.00 97 ASP A CA 1
ATOM 777 C C . ASP A 1 97 ? -6.170 1.097 4.786 1.00 73.00 97 ASP A C 1
ATOM 779 O O . ASP A 1 97 ? -7.213 0.703 5.315 1.00 73.00 97 ASP A O 1
ATOM 783 N N . ILE A 1 98 ? -5.002 1.024 5.422 1.00 76.00 98 ILE A N 1
ATOM 784 C CA . ILE A 1 98 ? -4.860 0.550 6.801 1.00 76.00 98 ILE A CA 1
ATOM 785 C C . ILE A 1 98 ? -5.686 1.405 7.770 1.00 76.00 98 ILE A C 1
ATOM 787 O O . ILE A 1 98 ? -6.292 0.857 8.689 1.00 76.00 98 ILE A O 1
ATOM 791 N N . ASP A 1 99 ? -5.762 2.720 7.553 1.00 74.56 99 ASP A N 1
ATOM 792 C CA . ASP A 1 99 ? -6.530 3.627 8.411 1.00 74.56 99 ASP A CA 1
ATOM 793 C C . ASP A 1 99 ? -8.024 3.325 8.337 1.00 74.56 99 ASP A C 1
ATOM 795 O O . ASP A 1 99 ? -8.703 3.312 9.370 1.00 74.56 99 ASP A O 1
ATOM 799 N N . PHE A 1 100 ? -8.527 3.010 7.142 1.00 77.56 100 PHE A N 1
ATOM 800 C CA . PHE A 1 100 ? -9.894 2.544 6.966 1.00 77.56 100 PHE A CA 1
ATOM 801 C C . PHE A 1 100 ? -10.136 1.229 7.714 1.00 77.56 100 PHE A C 1
ATOM 803 O O . PHE A 1 100 ? -11.081 1.142 8.494 1.00 77.56 100 PHE A O 1
ATOM 810 N N . VAL A 1 101 ? -9.268 0.227 7.535 1.00 79.00 101 VAL A N 1
ATOM 811 C CA . VAL A 1 101 ? -9.394 -1.089 8.191 1.00 79.00 101 VAL A CA 1
ATOM 812 C C . VAL A 1 101 ? -9.377 -0.954 9.720 1.00 79.00 101 VAL A C 1
ATOM 814 O O . VAL A 1 101 ? -10.215 -1.548 10.399 1.00 79.00 101 VAL A O 1
ATOM 817 N N . MET A 1 102 ? -8.482 -0.127 10.273 1.00 81.12 102 MET A N 1
ATOM 818 C CA . MET A 1 102 ? -8.430 0.170 11.711 1.00 81.12 102 MET A CA 1
ATOM 819 C C . MET A 1 102 ? -9.696 0.876 12.193 1.00 81.12 102 MET A C 1
ATOM 821 O O . MET A 1 102 ? -10.282 0.488 13.205 1.00 81.12 102 MET A O 1
ATOM 825 N N . SER A 1 103 ? -10.125 1.912 11.469 1.00 80.06 103 SER A N 1
ATOM 826 C CA . SER A 1 103 ? -11.315 2.691 11.817 1.00 80.06 103 SER A CA 1
ATOM 827 C C . SER A 1 103 ? -12.564 1.824 11.795 1.00 80.06 103 SER A C 1
ATOM 829 O O . SER A 1 103 ? -13.382 1.913 12.708 1.00 80.06 103 SER A O 1
ATOM 831 N N . LEU A 1 104 ? -12.679 0.948 10.797 1.00 82.81 104 LEU A N 1
ATOM 832 C CA . LEU A 1 104 ? -13.772 -0.001 10.658 1.00 82.81 104 LEU A CA 1
ATOM 833 C C . LEU A 1 104 ? -13.773 -1.019 11.801 1.00 82.81 104 LEU A C 1
ATOM 835 O O . LEU A 1 104 ? -14.803 -1.190 12.445 1.00 82.81 104 LEU A O 1
ATOM 839 N N . ALA A 1 105 ? -12.628 -1.627 12.123 1.00 84.12 105 ALA A N 1
ATOM 840 C CA . ALA A 1 105 ? -12.517 -2.560 13.247 1.00 84.12 105 ALA A CA 1
ATOM 841 C C . ALA A 1 105 ? -12.927 -1.907 14.581 1.00 84.12 105 ALA A C 1
ATOM 843 O O . ALA A 1 105 ? -13.716 -2.464 15.347 1.00 84.12 105 ALA A O 1
ATOM 844 N N . MET A 1 106 ? -12.439 -0.692 14.845 1.00 83.81 106 MET A N 1
ATOM 845 C CA . MET A 1 106 ? -12.790 0.065 16.049 1.00 83.81 106 MET A CA 1
ATOM 846 C C . MET A 1 106 ? -14.252 0.517 16.057 1.00 83.81 106 MET A C 1
ATOM 848 O O . MET A 1 106 ? -14.877 0.557 17.117 1.00 83.81 106 MET A O 1
ATOM 852 N N . PHE A 1 107 ? -14.815 0.849 14.896 1.00 82.81 107 PHE A N 1
ATOM 853 C CA . PHE A 1 107 ? -16.231 1.166 14.755 1.00 82.81 107 PHE A CA 1
ATOM 854 C C . PHE A 1 107 ? -17.101 -0.048 15.091 1.00 82.81 107 PHE A C 1
ATOM 856 O O . PHE A 1 107 ? -17.976 0.064 15.948 1.00 82.81 107 PHE A O 1
ATOM 863 N N . ILE A 1 108 ? -16.801 -1.210 14.499 1.00 81.25 108 ILE A N 1
ATOM 864 C CA . ILE A 1 108 ? -17.459 -2.490 14.796 1.00 81.25 108 ILE A CA 1
ATOM 865 C C . ILE A 1 108 ? -17.417 -2.746 16.305 1.00 81.25 108 ILE A C 1
ATOM 867 O O . ILE A 1 108 ? -18.463 -2.937 16.915 1.00 81.25 108 ILE A O 1
ATOM 871 N N . SER A 1 109 ? -16.237 -2.652 16.927 1.00 83.50 109 SER A N 1
ATOM 872 C CA . SER A 1 109 ? -16.061 -2.822 18.376 1.00 83.50 109 SER A CA 1
ATOM 873 C C . SER A 1 109 ? -16.961 -1.903 19.214 1.00 83.50 109 SER A C 1
ATOM 875 O O . SER A 1 109 ? -17.644 -2.357 20.134 1.00 83.50 109 SER A O 1
ATOM 877 N N . ARG A 1 110 ? -16.998 -0.604 18.887 1.00 81.31 110 ARG A N 1
ATOM 878 C CA . ARG A 1 110 ? -17.802 0.389 19.620 1.00 81.31 110 ARG A CA 1
ATOM 879 C C . ARG A 1 110 ? -19.289 0.104 19.519 1.00 81.31 110 ARG A C 1
ATOM 881 O O . ARG A 1 110 ? -19.984 0.185 20.528 1.00 81.31 110 ARG A O 1
ATOM 888 N N . VAL A 1 111 ? -19.759 -0.207 18.316 1.00 81.56 111 VAL A N 1
ATOM 889 C CA . VAL A 1 111 ? -21.178 -0.440 18.063 1.00 81.56 111 VAL A CA 1
ATOM 890 C C . VAL A 1 111 ? -21.630 -1.752 18.701 1.00 81.56 111 VAL A C 1
ATOM 892 O O . VAL A 1 111 ? -22.690 -1.786 19.314 1.00 81.56 111 VAL A O 1
ATOM 895 N N . TRP A 1 112 ? -20.804 -2.802 18.662 1.00 79.00 112 TRP A N 1
ATOM 896 C CA . TRP A 1 112 ? -21.145 -4.109 19.238 1.00 79.00 112 TRP A CA 1
ATOM 897 C C . TRP A 1 112 ? -21.188 -4.145 20.768 1.00 79.00 112 TRP A C 1
ATOM 899 O O . TRP A 1 112 ? -21.712 -5.097 21.349 1.00 79.00 112 TRP A O 1
ATOM 909 N N . LYS A 1 113 ? -20.631 -3.131 21.439 1.00 76.75 113 LYS A N 1
ATOM 910 C CA . LYS A 1 113 ? -20.664 -3.033 22.902 1.00 76.75 113 LYS A CA 1
ATOM 911 C C . LYS A 1 113 ? -22.098 -2.976 23.445 1.00 76.75 113 LYS A C 1
ATOM 913 O O . LYS A 1 113 ? -22.338 -3.433 24.561 1.00 76.75 113 LYS A O 1
ATOM 918 N N . ASP A 1 114 ? -23.033 -2.436 22.666 1.00 76.94 114 ASP A N 1
ATOM 919 C CA . ASP A 1 114 ? -24.463 -2.401 22.973 1.00 76.94 114 ASP A CA 1
ATOM 920 C C . ASP A 1 114 ? -25.186 -3.457 22.115 1.00 76.94 114 ASP A C 1
ATOM 922 O O . ASP A 1 114 ? -25.410 -3.291 20.916 1.00 76.94 114 ASP A O 1
ATOM 926 N N . GLN A 1 115 ? -25.507 -4.602 22.725 1.00 74.88 115 GLN A N 1
ATOM 927 C CA . GLN A 1 115 ? -26.136 -5.726 22.016 1.00 74.88 115 GLN A CA 1
ATOM 928 C C . GLN A 1 115 ? -27.632 -5.521 21.745 1.00 74.88 115 GLN A C 1
ATOM 930 O O . GLN A 1 115 ? -28.223 -6.289 20.988 1.00 74.88 115 GLN A O 1
ATOM 935 N N . GLU A 1 116 ? -28.253 -4.497 22.334 1.00 81.44 116 GLU A N 1
ATOM 936 C CA . GLU A 1 116 ? -29.668 -4.193 22.109 1.00 81.44 116 GLU A CA 1
ATOM 937 C C . GLU A 1 116 ? -29.845 -3.189 20.972 1.00 81.44 116 GLU A C 1
ATOM 939 O O . GLU A 1 116 ? -30.760 -3.326 20.150 1.00 81.44 116 GLU A O 1
ATOM 944 N N . LYS A 1 117 ? -28.961 -2.187 20.897 1.00 85.38 117 LYS A N 1
ATOM 945 C CA . LYS A 1 117 ? -29.062 -1.096 19.928 1.00 85.38 117 LYS A CA 1
ATOM 946 C C . LYS A 1 117 ? -27.711 -0.698 19.356 1.00 85.38 117 LYS A C 1
ATOM 948 O O . LYS A 1 117 ? -26.709 -0.618 20.050 1.00 85.38 117 LYS A O 1
ATOM 953 N N . VAL A 1 118 ? -27.720 -0.323 18.086 1.00 86.88 118 VAL A N 1
ATOM 954 C CA . VAL A 1 118 ? -26.609 0.362 17.433 1.00 86.88 118 VAL A CA 1
ATOM 955 C C . VAL A 1 118 ? -26.651 1.830 17.835 1.00 86.88 118 VAL A C 1
ATOM 957 O O . VAL A 1 118 ? -27.623 2.523 17.535 1.00 86.88 118 VAL A O 1
ATOM 960 N N . ARG A 1 119 ? -25.590 2.314 18.486 1.00 85.81 119 ARG A N 1
ATOM 961 C CA . ARG A 1 119 ? -25.403 3.733 18.816 1.00 85.81 119 ARG A CA 1
ATOM 962 C C . ARG A 1 119 ? -24.114 4.264 18.219 1.00 85.81 119 ARG A C 1
ATOM 964 O O . ARG A 1 119 ? -23.034 3.747 18.495 1.00 85.81 119 ARG A O 1
ATOM 971 N N . VAL A 1 120 ? -24.226 5.336 17.444 1.00 84.62 120 VAL A N 1
ATOM 972 C CA . VAL A 1 120 ? -23.086 6.011 16.822 1.00 84.62 120 VAL A CA 1
ATOM 973 C C . VAL A 1 120 ? -23.141 7.487 17.169 1.00 84.62 120 VAL A C 1
ATOM 975 O O . VAL A 1 120 ? -24.041 8.200 16.734 1.00 84.62 120 VAL A O 1
ATOM 978 N N . GLN A 1 121 ? -22.164 7.956 17.942 1.00 81.94 121 GLN A N 1
ATOM 979 C CA . GLN A 1 121 ? -21.993 9.380 18.198 1.00 81.94 121 GLN A CA 1
ATOM 980 C C . GLN A 1 121 ? -21.153 10.011 17.084 1.00 81.94 121 GLN A C 1
ATOM 982 O O . GLN A 1 121 ? -20.021 9.597 16.827 1.00 81.94 121 GLN A O 1
ATOM 987 N N . LEU A 1 122 ? -21.721 11.014 16.426 1.00 80.75 122 LEU A N 1
ATOM 988 C CA . LEU A 1 122 ? -21.076 11.830 15.410 1.00 80.75 122 LEU A CA 1
ATOM 989 C C . LEU A 1 122 ? -20.230 12.935 16.058 1.00 80.75 122 LEU A C 1
ATOM 991 O O . LEU A 1 122 ? -20.334 13.232 17.250 1.00 80.75 122 LEU A O 1
ATOM 995 N N . ARG A 1 123 ? -19.369 13.564 15.253 1.00 75.56 123 ARG A N 1
ATOM 996 C CA . ARG A 1 123 ? -18.412 14.578 15.725 1.00 75.56 123 ARG A CA 1
ATOM 997 C C . ARG A 1 123 ? -19.079 15.849 16.261 1.00 75.56 123 ARG A C 1
ATOM 999 O O . ARG A 1 123 ? -18.511 16.509 17.123 1.00 75.56 123 ARG A O 1
ATOM 1006 N N . ASP A 1 124 ? -20.257 16.185 15.753 1.00 85.94 124 ASP A N 1
ATOM 1007 C CA . ASP A 1 124 ? -21.075 17.318 16.199 1.00 85.94 124 ASP A CA 1
ATOM 1008 C C . ASP A 1 124 ? -21.833 17.034 17.513 1.00 85.94 124 ASP A C 1
ATOM 1010 O O . ASP A 1 124 ? -22.531 17.905 18.025 1.00 85.94 124 ASP A O 1
ATOM 1014 N N . GLY A 1 125 ? -21.687 15.826 18.070 1.00 86.31 125 GLY A N 1
ATOM 1015 C CA . GLY A 1 125 ? -22.378 15.374 19.273 1.00 86.31 125 GLY A CA 1
ATOM 1016 C C . GLY A 1 125 ? -23.716 14.686 19.004 1.00 86.31 125 GLY A C 1
ATOM 1017 O O . GLY A 1 125 ? -24.277 14.111 19.937 1.00 86.31 125 GLY A O 1
ATOM 1018 N N . THR A 1 126 ? -24.205 14.681 17.759 1.00 92.56 126 THR A N 1
ATOM 1019 C CA . THR A 1 126 ? -25.421 13.962 17.366 1.00 92.56 126 THR A CA 1
ATOM 1020 C C . THR A 1 126 ? -25.244 12.465 17.613 1.00 92.56 126 THR A C 1
ATOM 1022 O O . THR A 1 126 ? -24.217 11.888 17.260 1.00 92.56 126 THR A O 1
ATOM 1025 N N . VAL A 1 127 ? -26.245 11.809 18.201 1.00 91.62 127 VAL A N 1
ATOM 1026 C CA . VAL A 1 127 ? -26.242 10.355 18.406 1.00 91.62 127 VAL A CA 1
ATOM 1027 C C . VAL A 1 127 ? -27.262 9.723 17.472 1.00 91.62 127 VAL A C 1
ATOM 1029 O O . VAL A 1 127 ? -28.460 9.971 17.589 1.00 91.62 127 VAL A O 1
ATOM 1032 N N . LEU A 1 128 ? -26.779 8.895 16.551 1.00 89.44 128 LEU A N 1
ATOM 1033 C CA . LEU A 1 128 ? -27.616 8.020 15.743 1.00 89.44 128 L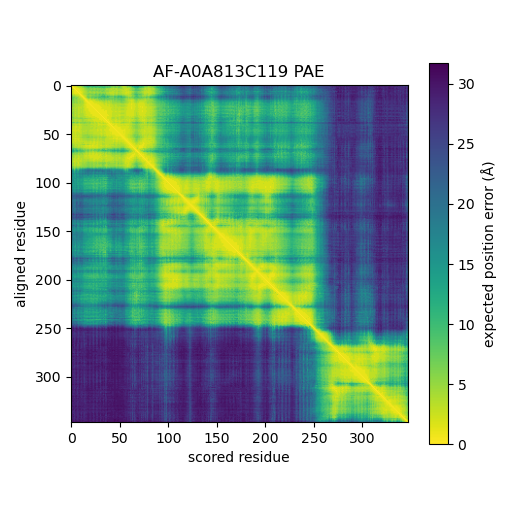EU A CA 1
ATOM 1034 C C . LEU A 1 128 ? -27.894 6.747 16.545 1.00 89.44 128 LEU A C 1
ATOM 1036 O O . LEU A 1 128 ? -26.957 6.100 17.012 1.00 89.44 128 LEU A O 1
ATOM 1040 N N . GLU A 1 129 ? -29.167 6.390 16.703 1.00 90.88 129 GLU A N 1
ATOM 1041 C CA . GLU A 1 129 ? -29.598 5.176 17.401 1.00 90.88 129 GLU A CA 1
ATOM 1042 C C . GLU A 1 129 ? -30.524 4.350 16.498 1.00 90.88 129 GLU A C 1
ATOM 1044 O O . GLU A 1 129 ? -31.431 4.886 15.860 1.00 90.88 129 GLU A O 1
ATOM 1049 N N . GLY A 1 130 ? -30.308 3.038 16.457 1.00 87.88 130 GLY A N 1
ATOM 1050 C CA . GLY A 1 130 ? -31.156 2.091 15.737 1.00 87.88 130 GLY A CA 1
ATOM 1051 C C . GLY A 1 130 ? -31.106 0.701 16.364 1.00 87.88 130 GLY A C 1
ATOM 1052 O O . GLY A 1 130 ? -30.236 0.408 17.177 1.00 87.88 130 GLY A O 1
ATOM 1053 N N . HIS A 1 131 ? -32.043 -0.169 15.997 1.00 87.25 131 HIS A N 1
ATOM 1054 C CA . HIS A 1 131 ? -32.017 -1.569 16.430 1.00 87.25 131 HIS A CA 1
ATOM 1055 C C . HIS A 1 131 ? -31.199 -2.415 15.453 1.00 87.25 131 HIS A C 1
ATOM 1057 O O . HIS A 1 131 ? -31.193 -2.150 14.248 1.00 87.25 131 HIS A O 1
ATOM 1063 N N . TRP A 1 132 ? -30.561 -3.466 15.967 1.00 83.44 132 TRP A N 1
ATOM 1064 C CA . TRP A 1 132 ? -29.952 -4.501 15.136 1.00 83.44 132 TRP A CA 1
ATOM 1065 C C . TRP A 1 132 ? -31.018 -5.153 14.238 1.00 83.44 132 TRP A C 1
ATOM 1067 O O . TRP A 1 132 ? -32.100 -5.518 14.700 1.00 83.44 132 TRP A O 1
ATOM 1077 N N . ASN A 1 133 ? -30.726 -5.298 12.946 1.00 80.38 133 ASN A N 1
ATOM 1078 C CA . ASN A 1 133 ? -31.611 -5.922 11.956 1.00 80.38 133 ASN A CA 1
ATOM 1079 C C . ASN A 1 133 ? -30.899 -7.087 11.241 1.00 80.38 133 ASN A C 1
ATOM 1081 O O . ASN A 1 133 ? -29.737 -7.377 11.511 1.00 80.38 133 ASN A O 1
ATOM 1085 N N . ALA A 1 134 ? -31.573 -7.789 10.330 1.00 73.31 134 ALA A N 1
ATOM 1086 C CA . ALA A 1 134 ? -30.947 -8.913 9.625 1.00 73.31 134 ALA A CA 1
ATOM 1087 C C . ALA A 1 134 ? -29.658 -8.521 8.866 1.00 73.31 134 ALA A C 1
ATOM 1089 O O . ALA A 1 134 ? -28.682 -9.257 8.952 1.00 73.31 134 ALA A O 1
ATOM 1090 N N . ALA A 1 135 ? -29.626 -7.347 8.222 1.00 68.62 135 ALA A N 1
ATOM 1091 C CA . ALA A 1 135 ? -28.469 -6.851 7.464 1.00 68.62 135 ALA A CA 1
ATOM 1092 C C . ALA A 1 135 ? -27.265 -6.505 8.358 1.00 68.62 135 ALA A C 1
ATOM 1094 O O . ALA A 1 135 ? -26.118 -6.554 7.936 1.00 68.62 135 ALA A O 1
ATOM 1095 N N . SER A 1 136 ? -27.491 -6.209 9.639 1.00 64.19 136 SER A N 1
ATOM 1096 C CA . SER A 1 136 ? -26.397 -5.982 10.595 1.00 64.19 136 SER A CA 1
ATOM 1097 C C . SER A 1 136 ? -25.582 -7.242 10.943 1.00 64.19 136 SER A C 1
ATOM 1099 O O . SER A 1 136 ? -24.631 -7.165 11.715 1.00 64.19 136 SER A O 1
ATOM 1101 N N . ARG A 1 137 ? -25.953 -8.396 10.370 1.00 65.94 137 ARG A N 1
ATOM 1102 C CA . ARG A 1 137 ? -25.225 -9.672 10.442 1.00 65.94 137 ARG A CA 1
ATOM 1103 C C . ARG A 1 137 ? -24.507 -10.019 9.135 1.00 65.94 137 ARG A C 1
ATOM 1105 O O . ARG A 1 137 ? -23.9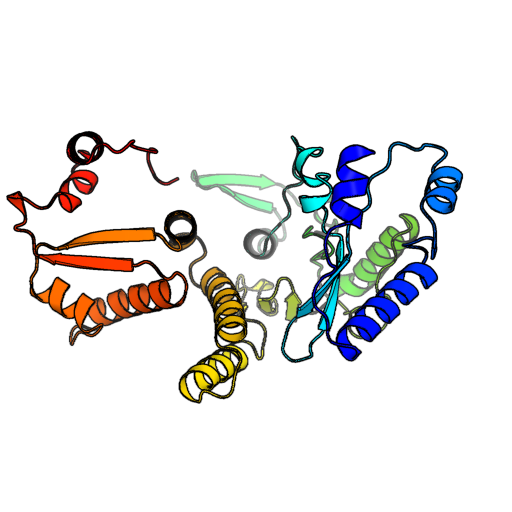98 -11.130 9.016 1.00 65.94 137 ARG A O 1
ATOM 1112 N N . ASP A 1 138 ? -24.517 -9.114 8.160 1.00 71.75 138 ASP A N 1
ATOM 1113 C CA . ASP A 1 138 ? -23.809 -9.312 6.903 1.00 71.75 138 ASP A CA 1
ATOM 1114 C C . ASP A 1 138 ? -22.293 -9.276 7.134 1.00 71.75 138 ASP A C 1
ATOM 1116 O O . ASP A 1 138 ? -21.782 -8.575 8.012 1.00 71.75 138 ASP A O 1
ATOM 1120 N N . LEU A 1 139 ? -21.573 -10.046 6.321 1.00 69.81 139 LEU A N 1
ATOM 1121 C CA . LEU A 1 139 ? -20.121 -10.136 6.375 1.00 69.81 139 LEU A CA 1
ATOM 1122 C C . LEU A 1 139 ? -19.498 -8.780 6.022 1.00 69.81 139 LEU A C 1
ATOM 1124 O O . LEU A 1 139 ? -19.713 -8.252 4.928 1.00 69.81 139 LEU A O 1
ATOM 1128 N N . VAL A 1 140 ? -18.695 -8.227 6.929 1.00 79.50 140 VAL A N 1
ATOM 1129 C CA . VAL A 1 140 ? -18.063 -6.924 6.717 1.00 79.50 140 VAL A CA 1
ATOM 1130 C C . VAL A 1 140 ? -16.709 -7.119 6.045 1.00 79.50 140 VAL A C 1
ATOM 1132 O O . VAL A 1 140 ? -15.786 -7.678 6.636 1.00 79.50 140 VAL A O 1
ATOM 1135 N N . THR A 1 141 ? -16.577 -6.630 4.812 1.00 78.19 141 THR A N 1
ATOM 1136 C CA . THR A 1 141 ? -15.346 -6.737 4.019 1.00 78.19 141 THR A CA 1
ATOM 1137 C C . THR A 1 141 ? -14.822 -5.365 3.595 1.00 78.19 141 THR A C 1
ATOM 1139 O O . THR A 1 141 ? -15.580 -4.419 3.374 1.00 78.19 141 THR A O 1
ATOM 1142 N N . SER A 1 142 ? -13.503 -5.255 3.508 1.00 80.62 142 SER A N 1
ATOM 1143 C CA . SER A 1 142 ? -12.760 -4.111 2.994 1.00 80.62 142 SER A CA 1
ATOM 1144 C C . SER A 1 142 ? -12.089 -4.494 1.674 1.00 80.62 142 SER A C 1
ATOM 1146 O O . SER A 1 142 ? -11.864 -5.673 1.420 1.00 80.62 142 SER A O 1
ATOM 1148 N N . VAL A 1 143 ? -11.745 -3.512 0.837 1.00 77.88 143 VAL A N 1
ATOM 1149 C CA . VAL A 1 143 ? -11.110 -3.753 -0.466 1.00 77.88 143 VAL A CA 1
ATOM 1150 C C . VAL A 1 143 ? -9.832 -2.935 -0.577 1.00 77.88 143 VAL A C 1
ATOM 1152 O O . VAL A 1 143 ? -9.877 -1.704 -0.573 1.00 77.88 143 VAL A O 1
ATOM 1155 N N . TYR A 1 144 ? -8.699 -3.618 -0.720 1.00 74.19 144 TYR A N 1
ATOM 1156 C CA . TYR A 1 144 ? -7.415 -3.012 -1.045 1.00 74.19 144 TYR A CA 1
ATOM 1157 C C . TYR A 1 144 ? -6.735 -3.793 -2.165 1.00 74.19 144 TYR A C 1
ATOM 1159 O O . TYR A 1 144 ? -6.019 -4.754 -1.919 1.00 74.19 144 TYR A O 1
ATOM 1167 N N . VAL A 1 145 ? -6.923 -3.352 -3.409 1.00 74.25 145 VAL A N 1
ATOM 1168 C CA . VAL A 1 145 ? -6.350 -4.025 -4.587 1.00 74.25 145 VAL A CA 1
ATOM 1169 C C . VAL A 1 145 ? -6.784 -5.497 -4.629 1.00 74.25 145 VAL A C 1
ATOM 1171 O O . VAL A 1 145 ? -7.960 -5.756 -4.867 1.00 74.25 145 VAL A O 1
ATOM 1174 N N . ASP A 1 146 ? -5.862 -6.431 -4.412 1.00 73.25 146 ASP A N 1
ATOM 1175 C CA . ASP A 1 146 ? -6.062 -7.878 -4.376 1.00 73.25 146 ASP A CA 1
ATOM 1176 C C . ASP A 1 146 ? -6.321 -8.422 -2.959 1.00 73.25 146 ASP A C 1
ATOM 1178 O O . ASP A 1 146 ? -6.698 -9.584 -2.804 1.00 73.25 146 ASP A O 1
ATOM 1182 N N . ASP A 1 147 ? -6.169 -7.586 -1.929 1.00 76.12 147 ASP A N 1
ATOM 1183 C CA . ASP A 1 147 ? -6.459 -7.920 -0.540 1.00 76.12 147 ASP A CA 1
ATOM 1184 C C . ASP A 1 147 ? -7.916 -7.569 -0.186 1.00 76.12 147 ASP A C 1
ATOM 1186 O O . ASP A 1 147 ? -8.361 -6.425 -0.331 1.00 76.12 147 ASP A O 1
ATOM 1190 N N . TYR A 1 148 ? -8.644 -8.545 0.372 1.00 82.81 148 TYR A N 1
ATOM 1191 C CA . TYR A 1 148 ? -10.029 -8.394 0.847 1.00 82.81 148 TYR A CA 1
ATOM 1192 C C . TYR A 1 148 ? -10.142 -8.647 2.359 1.00 82.81 148 TYR A C 1
ATOM 1194 O O . TYR A 1 148 ? -10.610 -9.715 2.778 1.00 82.81 148 TYR A O 1
ATOM 1202 N N . PRO A 1 149 ? -9.685 -7.708 3.216 1.00 82.62 149 PRO A N 1
ATOM 1203 C CA . PRO A 1 149 ? -9.752 -7.874 4.661 1.00 82.62 149 PRO A CA 1
ATOM 1204 C C . PRO A 1 149 ? -11.197 -8.054 5.098 1.00 82.62 149 PRO A C 1
ATOM 1206 O O . PRO A 1 149 ? -12.042 -7.203 4.831 1.00 82.62 149 PRO A O 1
ATOM 1209 N N . THR A 1 150 ? -11.478 -9.159 5.772 1.00 86.56 150 THR A N 1
ATOM 1210 C CA . THR A 1 150 ? -12.841 -9.533 6.131 1.00 86.56 150 THR A CA 1
ATOM 1211 C C . THR A 1 150 ? -12.929 -9.748 7.632 1.00 86.56 150 THR A C 1
ATOM 1213 O O . THR A 1 150 ? -12.080 -10.412 8.224 1.00 86.56 150 THR A O 1
ATOM 1216 N N . PHE A 1 151 ? -13.949 -9.159 8.247 1.00 86.31 151 PHE A N 1
ATOM 1217 C CA . PHE A 1 151 ? -14.197 -9.221 9.680 1.00 86.31 151 PHE A CA 1
ATOM 1218 C C . PHE A 1 151 ? -15.363 -10.154 9.964 1.00 86.31 151 PHE A C 1
ATOM 1220 O O . PHE A 1 151 ? -16.417 -10.044 9.342 1.00 86.31 151 PHE A O 1
ATOM 1227 N N . GLU A 1 152 ? -15.175 -11.048 10.930 1.00 86.88 152 GLU A N 1
ATOM 1228 C CA . GLU A 1 152 ? -16.205 -11.984 11.362 1.00 86.88 152 GLU A CA 1
ATOM 1229 C C . GLU A 1 152 ? -16.005 -12.367 12.834 1.00 86.88 152 GLU A C 1
ATOM 1231 O O . GLU A 1 152 ? -1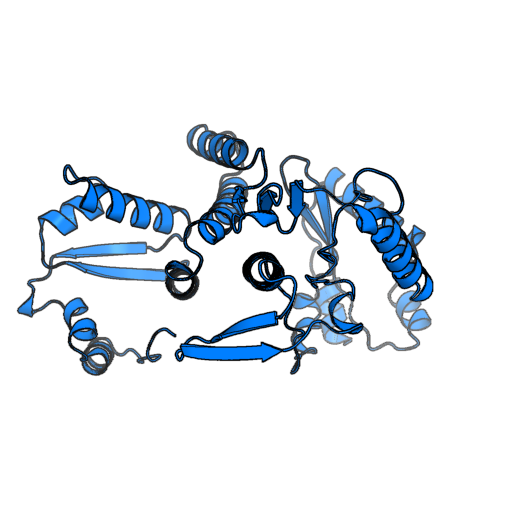4.894 -12.325 13.372 1.00 86.88 152 GLU A O 1
ATOM 1236 N N . LEU A 1 153 ? -17.092 -12.758 13.494 1.00 81.50 153 LEU A N 1
ATOM 1237 C CA . LEU A 1 153 ? -17.068 -13.365 14.812 1.00 81.50 153 LEU A CA 1
ATOM 1238 C C . LEU A 1 153 ? -16.506 -14.787 14.736 1.00 81.50 153 LEU A C 1
ATOM 1240 O O . LEU A 1 153 ? -16.896 -15.589 13.889 1.00 81.50 153 LEU A O 1
ATOM 1244 N N . LEU A 1 154 ? -15.650 -15.146 15.693 1.00 84.19 154 LEU A N 1
ATOM 1245 C CA . LEU A 1 154 ? -14.958 -16.439 15.703 1.00 84.19 154 LEU A CA 1
ATOM 1246 C C . LEU A 1 154 ? -15.878 -17.668 15.488 1.00 84.19 154 LEU A C 1
ATOM 1248 O O . LEU A 1 154 ? -15.490 -18.547 14.722 1.00 84.19 154 LEU A O 1
ATOM 1252 N N . PRO A 1 155 ? -17.101 -17.749 16.061 1.00 85.56 155 PRO A N 1
ATOM 1253 C CA . PRO A 1 155 ? -18.005 -18.876 15.807 1.00 85.56 155 PRO A CA 1
ATOM 1254 C C . PRO A 1 155 ? -18.524 -18.983 14.362 1.00 85.56 155 PRO A C 1
ATOM 1256 O O . PRO A 1 155 ? -18.962 -20.055 13.952 1.00 85.56 155 PRO A O 1
ATOM 1259 N N . LEU A 1 156 ? -18.509 -17.887 13.600 1.00 86.88 156 LEU A N 1
ATOM 1260 C CA . LEU A 1 156 ? -19.024 -17.802 12.228 1.00 86.88 156 LEU A CA 1
ATOM 1261 C C . LEU A 1 156 ? -17.912 -17.829 11.171 1.00 86.88 156 LEU A C 1
ATOM 1263 O O . LEU A 1 156 ? -18.192 -18.065 9.996 1.00 86.88 156 LEU A O 1
ATOM 1267 N N . ALA A 1 157 ? -16.657 -17.666 11.588 1.00 88.44 157 ALA A N 1
ATOM 1268 C CA . ALA A 1 157 ? -15.483 -17.582 10.726 1.00 88.44 157 ALA A CA 1
ATOM 1269 C C . ALA A 1 157 ? -15.391 -18.704 9.676 1.00 88.44 157 ALA A C 1
ATOM 1271 O O . ALA A 1 157 ? -15.193 -18.436 8.493 1.00 88.44 157 ALA A O 1
ATOM 1272 N N . ALA A 1 158 ? -15.601 -19.964 10.075 1.00 88.06 158 ALA A N 1
ATOM 1273 C CA . ALA A 1 158 ? -15.547 -21.095 9.145 1.00 88.06 158 ALA A CA 1
ATOM 1274 C C . ALA A 1 158 ? -16.636 -21.013 8.059 1.00 88.06 158 ALA A C 1
ATOM 1276 O O . ALA A 1 158 ? -16.410 -21.370 6.902 1.00 88.06 158 ALA A O 1
ATOM 1277 N N . ASN A 1 159 ? -17.827 -20.524 8.416 1.00 88.88 159 ASN A N 1
ATOM 1278 C CA . ASN A 1 159 ? -18.901 -20.315 7.453 1.00 88.88 159 ASN A CA 1
ATOM 1279 C C . ASN A 1 159 ? -18.581 -19.139 6.519 1.00 88.88 159 ASN A C 1
ATOM 1281 O O . ASN A 1 159 ? -18.736 -19.271 5.307 1.00 88.88 159 ASN A O 1
ATOM 1285 N N . ALA A 1 160 ? -18.070 -18.031 7.061 1.00 88.62 160 ALA A N 1
ATOM 1286 C CA . ALA A 1 160 ? -17.656 -16.871 6.278 1.00 88.62 160 ALA A CA 1
ATOM 1287 C C . ALA A 1 160 ? -16.570 -17.220 5.247 1.00 88.62 160 ALA A C 1
ATOM 1289 O O . ALA A 1 160 ? -16.729 -16.885 4.073 1.00 88.62 160 ALA A O 1
ATOM 1290 N N . SER A 1 161 ? -15.532 -17.975 5.636 1.00 88.56 161 SER A N 1
ATOM 1291 C CA . SER A 1 161 ? -14.498 -18.462 4.705 1.00 88.56 161 SER A CA 1
ATOM 1292 C C . SER A 1 161 ? -15.104 -19.250 3.543 1.00 88.56 161 SER A C 1
ATOM 1294 O O . SER A 1 161 ? -14.767 -19.018 2.381 1.00 88.56 161 SER A O 1
ATOM 1296 N N . ASN A 1 162 ? -16.038 -20.159 3.837 1.00 88.44 162 ASN A N 1
ATOM 1297 C CA . ASN A 1 162 ? -16.692 -20.977 2.817 1.00 88.44 162 ASN A CA 1
ATOM 1298 C C . ASN A 1 162 ? -17.557 -20.146 1.862 1.00 88.44 162 ASN A C 1
ATOM 1300 O O . ASN A 1 162 ? -17.517 -20.370 0.651 1.00 88.44 162 ASN A O 1
ATOM 1304 N N . VAL A 1 163 ? -18.333 -19.196 2.388 1.00 88.25 163 VAL A N 1
ATOM 1305 C CA . VAL A 1 163 ? -19.182 -18.309 1.580 1.00 88.25 163 VAL A CA 1
ATOM 1306 C C . VAL A 1 163 ? -18.324 -17.438 0.666 1.00 88.25 163 VAL A C 1
ATOM 1308 O O . VAL A 1 163 ? -18.576 -17.393 -0.538 1.00 88.25 163 VAL A O 1
ATOM 1311 N N . PHE A 1 164 ? -17.281 -16.806 1.208 1.00 87.12 164 PHE A N 1
ATOM 1312 C CA . PHE A 1 164 ? -16.412 -15.914 0.445 1.00 87.12 164 PHE A CA 1
ATOM 1313 C C . PHE A 1 164 ? -15.634 -16.670 -0.641 1.00 87.12 164 PHE A C 1
ATOM 1315 O O . PHE A 1 164 ? -15.636 -16.269 -1.801 1.00 87.12 164 PHE A O 1
ATOM 1322 N N . SER A 1 165 ? -15.067 -17.834 -0.307 1.00 87.75 165 SER A N 1
ATOM 1323 C CA . SER A 1 165 ? -14.369 -18.703 -1.266 1.00 87.75 165 SER A CA 1
ATOM 1324 C C . SER A 1 165 ? -15.273 -19.140 -2.431 1.00 87.75 165 SER A C 1
ATOM 1326 O O . SER A 1 165 ? -14.878 -19.091 -3.600 1.00 87.75 165 SER A O 1
ATOM 1328 N N . ARG A 1 166 ? -16.528 -19.513 -2.143 1.00 87.94 166 ARG A N 1
ATOM 1329 C CA . ARG A 1 166 ? -17.510 -19.882 -3.178 1.00 87.94 166 ARG A CA 1
ATOM 1330 C C . ARG A 1 166 ? -17.938 -18.695 -4.030 1.00 87.94 166 ARG A C 1
ATOM 1332 O O . ARG A 1 166 ? -18.123 -18.875 -5.230 1.00 87.94 166 ARG A O 1
ATOM 1339 N N . LEU A 1 167 ? -18.081 -17.510 -3.436 1.00 87.69 167 LEU A N 1
ATOM 1340 C CA . LEU A 1 167 ? -18.377 -16.282 -4.171 1.00 87.69 167 LEU A CA 1
ATOM 1341 C C . LEU A 1 167 ? -17.270 -15.978 -5.187 1.00 87.69 167 LEU A C 1
ATOM 1343 O O . LEU A 1 167 ? -17.573 -15.805 -6.364 1.00 87.69 167 LEU A O 1
ATOM 1347 N N . LEU A 1 168 ? -16.003 -15.986 -4.760 1.00 87.94 168 LEU A N 1
ATOM 1348 C CA . LEU A 1 168 ? -14.861 -15.764 -5.655 1.00 87.94 168 LEU A CA 1
ATOM 1349 C C . LEU A 1 168 ? -14.832 -16.792 -6.793 1.00 87.94 168 LEU A C 1
ATOM 1351 O O . LEU A 1 168 ? -14.738 -16.421 -7.962 1.00 87.94 168 LEU A O 1
ATOM 1355 N N . THR A 1 169 ? -15.031 -18.070 -6.463 1.00 88.56 169 THR A N 1
ATOM 1356 C CA . THR A 1 169 ? -15.102 -19.151 -7.461 1.00 88.56 169 THR A CA 1
ATOM 1357 C C . THR A 1 169 ? -16.227 -18.917 -8.473 1.00 88.56 169 THR A C 1
ATOM 1359 O O . THR A 1 169 ? -16.023 -19.064 -9.675 1.00 88.56 169 THR A O 1
ATOM 1362 N N . ALA A 1 170 ? -17.420 -18.535 -8.008 1.00 90.81 170 ALA A N 1
ATOM 1363 C CA . ALA A 1 170 ? -18.577 -18.289 -8.867 1.00 90.81 170 ALA A CA 1
ATOM 1364 C C . ALA A 1 170 ? -18.384 -17.074 -9.789 1.00 90.81 170 ALA A C 1
ATOM 1366 O O . ALA A 1 170 ? -18.903 -17.063 -10.903 1.00 90.81 170 ALA A O 1
ATOM 1367 N N . LEU A 1 171 ? -17.613 -16.076 -9.347 1.00 89.06 171 LEU A N 1
ATOM 1368 C CA . LEU A 1 171 ? -17.205 -14.927 -10.159 1.00 89.06 171 LEU A CA 1
ATOM 1369 C C . LEU A 1 171 ? -16.077 -15.261 -11.152 1.00 89.06 171 LEU A C 1
ATOM 1371 O O . LEU A 1 171 ? -15.673 -14.394 -11.925 1.00 89.06 171 LEU A O 1
ATOM 1375 N N . GLY A 1 172 ? -15.564 -16.496 -11.142 1.00 87.69 172 GLY A N 1
ATOM 1376 C CA . GLY A 1 172 ? -14.459 -16.936 -11.993 1.00 87.69 172 GLY A CA 1
ATOM 1377 C C . GLY A 1 172 ? -13.087 -16.459 -11.517 1.00 87.69 172 GLY A C 1
ATOM 1378 O O . GLY A 1 172 ? -12.140 -16.454 -12.300 1.00 87.69 172 GLY A O 1
ATOM 1379 N N . TRP A 1 173 ? -12.964 -16.028 -10.259 1.00 87.69 173 TRP A N 1
ATOM 1380 C CA . TRP A 1 173 ? -11.692 -15.575 -9.706 1.00 87.69 173 TRP A CA 1
ATOM 1381 C C . TRP A 1 173 ? -10.841 -16.764 -9.274 1.00 87.69 173 TRP A C 1
ATOM 1383 O O . TRP A 1 173 ? -11.340 -17.737 -8.708 1.00 87.69 173 TRP A O 1
ATOM 1393 N N . VAL A 1 174 ? -9.535 -16.657 -9.513 1.00 84.62 174 VAL A N 1
ATOM 1394 C CA . VAL A 1 174 ? -8.541 -17.617 -9.029 1.00 84.62 174 VAL A CA 1
ATOM 1395 C C . VAL A 1 174 ? -7.982 -17.092 -7.711 1.00 84.62 174 VAL A C 1
ATOM 1397 O O . VAL A 1 174 ? -7.251 -16.103 -7.692 1.00 84.62 174 VAL A O 1
ATOM 1400 N N . HIS A 1 175 ? -8.319 -17.745 -6.601 1.00 86.31 175 HIS A N 1
ATOM 1401 C CA . HIS A 1 175 ? -7.845 -17.385 -5.262 1.00 86.31 175 HIS A CA 1
ATOM 1402 C C . HIS A 1 175 ? -7.120 -18.549 -4.584 1.00 86.31 175 HIS A C 1
ATOM 1404 O O . HIS A 1 175 ? -7.228 -19.707 -4.984 1.00 86.31 175 HIS A O 1
ATOM 1410 N N . ALA A 1 176 ? -6.346 -18.235 -3.545 1.00 84.00 176 ALA A N 1
ATOM 1411 C CA . ALA A 1 176 ? -5.631 -19.251 -2.784 1.00 84.00 176 ALA A CA 1
ATOM 1412 C C . ALA A 1 176 ? -6.607 -20.063 -1.920 1.00 84.00 176 ALA A C 1
ATOM 1414 O O . ALA A 1 176 ? -7.219 -19.525 -1.000 1.00 84.00 176 ALA A O 1
ATOM 1415 N N . THR A 1 177 ? -6.710 -21.362 -2.192 1.00 82.81 177 THR A N 1
ATOM 1416 C CA . THR A 1 177 ? -7.473 -22.324 -1.379 1.00 82.81 177 THR A CA 1
ATOM 1417 C C . THR A 1 177 ? -6.580 -23.191 -0.495 1.00 82.81 177 THR A C 1
ATOM 1419 O O . THR A 1 177 ? -7.060 -23.790 0.459 1.00 82.81 177 THR A O 1
ATOM 1422 N N . GLU A 1 178 ? -5.279 -23.247 -0.795 1.00 78.19 178 GLU A N 1
ATOM 1423 C CA . GLU A 1 178 ? -4.281 -24.027 -0.064 1.00 78.19 178 GLU A CA 1
ATOM 1424 C C . GLU A 1 178 ? -2.965 -23.245 0.109 1.00 78.19 178 GLU A C 1
ATOM 1426 O O . GLU A 1 178 ? -2.675 -22.270 -0.595 1.00 78.19 178 GLU A O 1
ATOM 1431 N N . GLY A 1 179 ? -2.133 -23.694 1.051 1.00 76.88 179 GLY A N 1
ATOM 1432 C CA . GLY A 1 179 ? -0.798 -23.147 1.293 1.00 76.88 179 GLY A CA 1
ATOM 1433 C C . GLY A 1 179 ? -0.780 -21.845 2.100 1.00 76.88 179 GLY A C 1
ATOM 1434 O O . GLY A 1 179 ? -1.775 -21.405 2.660 1.00 76.88 179 GLY A O 1
ATOM 1435 N N . LYS A 1 180 ? 0.390 -21.194 2.167 1.00 71.44 180 LYS A N 1
ATOM 1436 C CA . LYS A 1 180 ? 0.657 -20.055 3.078 1.00 71.44 180 LYS A CA 1
ATOM 1437 C C . LYS A 1 180 ? -0.180 -18.793 2.820 1.00 71.44 180 LYS A C 1
ATOM 1439 O O . LYS A 1 180 ? -0.135 -17.875 3.631 1.00 71.44 180 LYS A O 1
ATOM 1444 N N . LYS A 1 181 ? -0.867 -18.714 1.678 1.00 75.50 181 LYS A N 1
ATOM 1445 C CA . LYS A 1 181 ? -1.766 -17.604 1.327 1.00 75.50 181 LYS A CA 1
ATOM 1446 C C . LYS A 1 181 ? -3.230 -17.897 1.669 1.00 75.50 181 LYS A C 1
ATOM 1448 O O . LYS A 1 181 ? -3.999 -16.954 1.798 1.00 75.50 181 LYS A O 1
ATOM 1453 N N . ALA A 1 182 ? -3.598 -19.168 1.825 1.00 78.44 182 ALA A N 1
ATOM 1454 C CA . ALA A 1 182 ? -4.913 -19.586 2.292 1.00 78.44 182 ALA A CA 1
ATOM 1455 C C . ALA A 1 182 ? -4.896 -19.615 3.824 1.00 78.44 182 ALA A C 1
ATOM 1457 O O . ALA A 1 182 ? -4.719 -20.660 4.446 1.00 78.44 182 ALA A O 1
ATOM 1458 N N . VAL A 1 183 ? -4.955 -18.428 4.425 1.00 77.44 183 VAL A N 1
ATOM 1459 C CA . VAL A 1 183 ? -4.914 -18.268 5.881 1.00 77.44 183 VAL A CA 1
ATOM 1460 C C . VAL A 1 183 ? -6.343 -18.217 6.407 1.00 77.44 183 VAL A C 1
ATOM 1462 O O . VAL A 1 183 ? -7.155 -17.442 5.904 1.00 77.44 183 VAL A O 1
ATOM 1465 N N . ASP A 1 184 ? -6.641 -19.029 7.418 1.00 83.12 184 ASP A N 1
ATOM 1466 C CA . ASP A 1 184 ? -7.922 -18.969 8.118 1.00 83.12 184 ASP A CA 1
ATOM 1467 C C . ASP A 1 184 ? -8.071 -17.672 8.924 1.00 83.12 184 ASP A C 1
ATOM 1469 O O . ASP A 1 184 ? -7.096 -16.984 9.246 1.00 83.12 184 ASP A O 1
ATOM 1473 N N . PHE A 1 185 ? -9.314 -17.352 9.291 1.00 88.94 185 PHE A N 1
ATOM 1474 C CA . PHE A 1 185 ? -9.596 -16.270 10.229 1.00 88.94 185 PHE A CA 1
ATOM 1475 C C . PHE A 1 185 ? -8.769 -16.427 11.504 1.00 88.94 185 PHE A C 1
ATOM 1477 O O . PHE A 1 185 ? -8.697 -17.495 12.113 1.00 88.94 185 PHE A O 1
ATOM 1484 N N . SER A 1 186 ? -8.181 -15.320 11.932 1.00 89.19 186 SER A N 1
ATOM 1485 C CA . SER A 1 186 ? -7.297 -15.262 13.083 1.00 89.19 186 SER A CA 1
ATOM 1486 C C . SER A 1 186 ? -7.473 -13.923 13.787 1.00 89.19 186 SER A C 1
ATOM 1488 O O . SER A 1 186 ? -7.747 -12.903 13.155 1.00 89.19 186 SER A O 1
ATOM 1490 N N . SER A 1 187 ? -7.286 -13.914 15.107 1.00 90.25 187 SER A N 1
ATOM 1491 C CA . SER A 1 187 ? -7.185 -12.673 15.882 1.00 90.25 187 SER A CA 1
ATOM 1492 C C . SER A 1 187 ? -5.876 -11.925 15.617 1.00 90.25 187 SER A C 1
ATOM 1494 O O . SER A 1 187 ? -5.763 -10.761 15.979 1.00 90.25 187 SER A O 1
ATOM 1496 N N . GLN A 1 188 ? -4.905 -12.580 14.983 1.00 90.75 188 GLN A N 1
ATOM 1497 C CA . GLN A 1 188 ? -3.640 -12.009 14.535 1.00 90.75 188 GLN A CA 1
ATOM 1498 C C . GLN A 1 188 ? -3.596 -12.050 13.013 1.00 90.75 188 GLN A C 1
ATOM 1500 O O . GLN A 1 188 ? -3.687 -13.128 12.419 1.00 90.75 188 GLN A O 1
ATOM 1505 N N . TRP A 1 189 ? -3.431 -10.900 12.376 1.00 87.19 189 TRP A N 1
ATOM 1506 C CA . TRP A 1 189 ? -3.453 -10.805 10.922 1.00 87.19 189 TRP A CA 1
ATOM 1507 C C . TRP A 1 189 ? -2.337 -9.892 10.430 1.00 87.19 189 TRP A C 1
ATOM 1509 O O . TRP A 1 189 ? -2.103 -8.822 10.984 1.00 87.19 189 TRP A O 1
ATOM 1519 N N . VAL A 1 190 ? -1.621 -10.325 9.392 1.00 85.88 190 VAL A N 1
ATOM 1520 C CA . VAL A 1 190 ? -0.502 -9.576 8.813 1.00 85.88 190 VAL A CA 1
ATOM 1521 C C . VAL A 1 190 ? -0.806 -9.305 7.352 1.00 85.88 190 VAL A C 1
ATOM 1523 O O . VAL A 1 190 ? -0.742 -10.208 6.522 1.00 85.88 190 VAL A O 1
ATOM 1526 N N . ALA A 1 191 ? -1.095 -8.052 7.034 1.00 79.19 191 ALA A N 1
ATOM 1527 C CA . ALA A 1 191 ? -1.438 -7.618 5.688 1.00 79.19 191 ALA A CA 1
ATOM 1528 C C . ALA A 1 191 ? -1.203 -6.122 5.537 1.00 79.19 191 ALA A C 1
ATOM 1530 O O . ALA A 1 191 ? -0.936 -5.422 6.515 1.00 79.19 191 ALA A O 1
ATOM 1531 N N . LEU A 1 192 ? -1.242 -5.631 4.294 1.00 75.62 192 LEU A N 1
ATOM 1532 C CA . LEU A 1 192 ? -0.982 -4.220 3.985 1.00 75.62 192 LEU A CA 1
ATOM 1533 C C . LEU A 1 192 ? 0.379 -3.736 4.532 1.00 75.62 192 LEU A C 1
ATOM 1535 O O . LEU A 1 192 ? 0.609 -2.552 4.726 1.00 75.62 192 LEU A O 1
ATOM 1539 N N . GLY A 1 193 ? 1.287 -4.684 4.807 1.00 75.88 193 GLY A N 1
ATOM 1540 C CA . GLY A 1 193 ? 2.595 -4.508 5.438 1.00 75.88 193 GLY A CA 1
ATOM 1541 C C . GLY A 1 193 ? 2.602 -4.271 6.962 1.00 75.88 193 GLY A C 1
ATOM 1542 O O . GLY A 1 193 ? 3.696 -4.157 7.520 1.00 75.88 193 GLY A O 1
ATOM 1543 N N . ALA A 1 194 ? 1.448 -4.256 7.628 1.00 79.88 194 ALA A N 1
ATOM 1544 C CA . ALA A 1 194 ? 1.305 -4.140 9.080 1.00 79.88 194 ALA A CA 1
ATOM 1545 C C . ALA A 1 194 ? 0.923 -5.479 9.730 1.00 79.88 194 ALA A C 1
ATOM 1547 O O . ALA A 1 194 ? 0.495 -6.412 9.050 1.00 79.88 194 ALA A O 1
ATOM 1548 N N . ALA A 1 195 ? 1.095 -5.566 11.046 1.00 87.00 195 ALA A N 1
ATOM 1549 C CA . ALA A 1 195 ? 0.567 -6.636 11.878 1.00 87.00 195 ALA A CA 1
ATOM 1550 C C . ALA A 1 195 ? -0.539 -6.073 12.780 1.00 87.00 195 ALA A C 1
ATOM 1552 O O . ALA A 1 195 ? -0.370 -5.022 13.398 1.00 87.00 195 ALA A O 1
ATOM 1553 N N . PHE A 1 196 ? -1.666 -6.772 12.830 1.00 88.19 196 PHE A N 1
ATOM 1554 C CA . PHE A 1 196 ? -2.856 -6.403 13.582 1.00 88.19 196 PHE A CA 1
ATOM 1555 C C . PHE A 1 196 ? -3.151 -7.471 14.625 1.00 88.19 196 PHE A C 1
ATOM 1557 O O . PHE A 1 196 ? -3.211 -8.657 14.297 1.00 88.19 196 PHE A O 1
ATOM 1564 N N . ASP A 1 197 ? -3.394 -7.024 15.852 1.00 91.38 197 ASP A N 1
ATOM 1565 C CA . ASP A 1 197 ? -3.858 -7.851 16.957 1.00 91.38 197 ASP A CA 1
ATOM 1566 C C . ASP A 1 197 ? -5.260 -7.396 17.382 1.00 91.38 197 ASP A C 1
ATOM 1568 O O . ASP A 1 197 ? -5.453 -6.350 18.013 1.00 91.38 197 ASP A O 1
ATOM 1572 N N . PHE A 1 198 ? -6.237 -8.225 17.027 1.00 90.75 198 PHE A N 1
ATOM 1573 C CA . PHE A 1 198 ? -7.656 -8.071 17.323 1.00 90.75 198 PHE A CA 1
ATOM 1574 C C . PHE A 1 198 ? -8.093 -8.835 18.582 1.00 90.75 198 PHE A C 1
ATOM 1576 O O . PHE A 1 198 ? -9.283 -8.855 18.901 1.00 90.75 198 PHE A O 1
ATOM 1583 N N . SER A 1 199 ? -7.178 -9.473 19.321 1.00 91.00 199 SER A N 1
ATOM 1584 C CA . SER A 1 199 ? -7.516 -10.310 20.484 1.00 91.00 199 SER A CA 1
ATOM 1585 C C . SER A 1 199 ? -8.300 -9.551 21.557 1.00 91.00 199 SER A C 1
ATOM 1587 O O . SER A 1 199 ? -9.191 -10.118 22.190 1.00 91.00 199 SER A O 1
ATOM 1589 N N . LYS A 1 200 ? -8.033 -8.250 21.709 1.00 90.31 200 LYS A N 1
ATOM 1590 C CA . LYS A 1 200 ? -8.720 -7.349 22.644 1.00 90.31 200 LYS A CA 1
ATOM 1591 C C . LYS A 1 200 ? -9.724 -6.412 21.975 1.00 90.31 200 LYS A C 1
ATOM 1593 O O . LYS A 1 200 ? -10.243 -5.507 22.628 1.00 90.31 200 LYS A O 1
ATOM 1598 N N . LEU A 1 201 ? -10.078 -6.657 20.710 1.00 87.88 201 LEU A N 1
ATOM 1599 C CA . LEU A 1 201 ? -11.006 -5.788 19.983 1.00 87.88 201 LEU A CA 1
ATOM 1600 C C . LEU A 1 201 ? -12.369 -5.713 20.681 1.00 87.88 201 LEU A C 1
ATOM 1602 O O . LEU A 1 201 ? -12.968 -4.646 20.753 1.00 87.88 201 LEU A O 1
ATOM 1606 N N . HIS A 1 202 ? -12.824 -6.811 21.285 1.00 83.88 202 HIS A N 1
ATOM 1607 C CA . HIS A 1 202 ? -14.052 -6.868 22.086 1.00 83.88 202 HIS A CA 1
ATOM 1608 C C . HIS A 1 202 ? -14.028 -5.969 23.342 1.00 83.88 202 HIS A C 1
ATOM 1610 O O . HIS A 1 202 ? -15.077 -5.669 23.903 1.00 83.88 202 HIS A O 1
ATOM 1616 N N . GLN A 1 203 ? -12.847 -5.526 23.781 1.00 86.75 203 GLN A N 1
ATOM 1617 C CA . GLN A 1 203 ? -12.648 -4.596 24.900 1.00 86.75 203 GLN A CA 1
ATOM 1618 C C . GLN A 1 203 ? -12.500 -3.143 24.423 1.00 86.75 203 GLN A C 1
ATOM 1620 O O . GLN A 1 203 ? -12.380 -2.236 25.242 1.00 86.75 203 GLN A O 1
ATOM 1625 N N . GLY A 1 204 ? -12.533 -2.906 23.107 1.00 83.56 204 GLY A N 1
ATOM 1626 C CA . GLY A 1 204 ? -12.276 -1.593 22.518 1.00 83.56 204 GLY A CA 1
ATOM 1627 C C . GLY A 1 204 ? -10.798 -1.299 22.279 1.00 83.56 204 GLY A C 1
ATOM 1628 O O . GLY A 1 204 ? -10.454 -0.139 22.068 1.00 83.56 204 GLY A O 1
ATOM 1629 N N . GLU A 1 205 ? -9.931 -2.314 22.310 1.00 86.31 205 GLU A N 1
ATOM 1630 C CA . GLU A 1 205 ? -8.494 -2.169 22.072 1.00 86.31 205 GLU A CA 1
ATOM 1631 C C . GLU A 1 205 ? -8.080 -2.883 20.780 1.00 86.31 205 GLU A C 1
ATOM 1633 O O . GLU A 1 205 ? -8.327 -4.075 20.604 1.00 86.31 205 GLU A O 1
ATOM 1638 N N . LEU A 1 206 ? -7.403 -2.158 19.890 1.00 85.75 206 LEU A N 1
ATOM 1639 C CA . LEU A 1 206 ? -6.760 -2.692 18.692 1.00 85.75 206 LEU A CA 1
ATOM 1640 C C . LEU A 1 206 ? -5.277 -2.342 18.756 1.00 85.75 206 LEU A C 1
ATOM 1642 O O . LEU A 1 206 ? -4.932 -1.167 18.889 1.00 85.75 206 LEU A O 1
ATOM 1646 N N . THR A 1 207 ? -4.405 -3.342 18.642 1.00 88.31 207 THR A N 1
ATOM 1647 C CA . THR A 1 207 ? -2.962 -3.098 18.528 1.00 88.31 207 THR A CA 1
ATOM 1648 C C . THR A 1 207 ? -2.537 -3.259 17.077 1.00 88.31 207 THR A C 1
ATOM 1650 O O . THR A 1 207 ? -2.817 -4.279 16.451 1.00 88.31 207 THR A O 1
ATOM 1653 N N . VAL A 1 208 ? -1.851 -2.247 16.544 1.00 83.44 208 VAL A N 1
ATOM 1654 C CA . VAL A 1 208 ? -1.257 -2.278 15.203 1.00 83.44 208 VAL A CA 1
ATOM 1655 C C . VAL A 1 208 ? 0.229 -2.007 15.324 1.00 83.44 208 VAL A C 1
ATOM 1657 O O . VAL A 1 208 ? 0.655 -1.078 16.009 1.00 83.44 208 VAL A O 1
ATOM 1660 N N . SER A 1 209 ? 1.027 -2.838 14.671 1.00 81.69 209 SER A N 1
ATOM 1661 C CA . SER A 1 209 ? 2.479 -2.763 14.704 1.00 81.69 209 SER A CA 1
ATOM 1662 C C . SER A 1 209 ? 3.064 -2.962 13.310 1.00 81.69 209 SER A C 1
ATOM 1664 O O . SER A 1 209 ? 2.399 -3.391 12.362 1.00 81.69 209 SER A O 1
ATOM 1666 N N . ASN A 1 210 ? 4.343 -2.623 13.162 1.00 79.38 210 ASN A N 1
ATOM 1667 C CA . ASN A 1 210 ? 5.074 -3.020 11.968 1.00 79.38 210 ASN A CA 1
ATOM 1668 C C . ASN A 1 210 ? 5.106 -4.548 11.888 1.00 79.38 210 ASN A C 1
ATOM 1670 O O . ASN A 1 210 ? 5.280 -5.216 12.906 1.00 79.38 210 ASN A O 1
ATOM 1674 N N . LYS A 1 211 ? 5.010 -5.091 10.669 1.00 81.62 211 LYS A N 1
ATOM 1675 C CA . LYS A 1 211 ? 5.219 -6.523 10.434 1.00 81.62 211 LYS A CA 1
ATOM 1676 C C . LYS A 1 211 ? 6.504 -7.004 11.124 1.00 81.62 211 LYS A C 1
ATOM 1678 O O . LYS A 1 211 ? 7.535 -6.337 11.041 1.00 81.62 211 LYS A O 1
ATOM 1683 N N . GLU A 1 212 ? 6.439 -8.174 11.748 1.00 82.69 212 GLU A N 1
ATOM 1684 C CA . GLU A 1 212 ? 7.586 -8.811 12.399 1.00 82.69 212 GLU A CA 1
ATOM 1685 C C . GLU A 1 212 ? 8.799 -8.919 11.453 1.00 82.69 212 GLU A C 1
ATOM 1687 O O . GLU A 1 212 ? 8.650 -9.107 10.239 1.00 82.69 212 GLU A O 1
ATOM 1692 N N . GLY A 1 213 ? 10.007 -8.730 11.990 1.00 82.12 213 GLY A N 1
ATOM 1693 C CA . GLY A 1 213 ? 11.254 -8.712 11.219 1.00 82.12 213 GLY A CA 1
ATOM 1694 C C . GLY A 1 213 ? 11.560 -7.374 10.532 1.00 82.12 213 GLY A C 1
ATOM 1695 O O . GLY A 1 213 ? 12.630 -7.201 9.944 1.00 82.12 213 GLY A O 1
ATOM 1696 N N . ARG A 1 214 ? 10.630 -6.404 10.545 1.00 78.81 214 ARG A N 1
ATOM 1697 C CA . ARG A 1 214 ? 10.814 -5.116 9.853 1.00 78.81 214 ARG A CA 1
ATOM 1698 C C . ARG A 1 214 ? 11.858 -4.234 10.529 1.00 78.81 214 ARG A C 1
ATOM 1700 O O . ARG A 1 214 ? 12.634 -3.595 9.819 1.00 78.81 214 ARG A O 1
ATOM 1707 N N . LEU A 1 215 ? 11.865 -4.178 11.860 1.00 77.00 215 LEU A N 1
ATOM 1708 C CA . LEU A 1 215 ? 12.815 -3.363 12.622 1.00 77.00 215 LEU A CA 1
ATOM 1709 C C . LEU A 1 215 ? 14.231 -3.920 12.481 1.00 77.00 215 LEU A C 1
ATOM 1711 O O . LEU A 1 215 ? 15.164 -3.169 12.205 1.00 77.00 215 LEU A O 1
ATOM 1715 N N . GLU A 1 216 ? 14.361 -5.240 12.574 1.00 84.69 216 GLU A N 1
ATOM 1716 C CA . GLU A 1 216 ? 15.598 -5.983 12.363 1.00 84.69 216 GLU A CA 1
ATOM 1717 C C . GLU A 1 216 ? 16.140 -5.696 10.964 1.00 84.69 216 GLU A C 1
ATOM 1719 O O . GLU A 1 216 ? 17.285 -5.281 10.813 1.00 84.69 216 GLU A O 1
ATOM 1724 N N . ARG A 1 217 ? 15.285 -5.791 9.939 1.00 81.56 217 ARG A N 1
ATOM 1725 C CA . ARG A 1 217 ? 15.661 -5.488 8.554 1.00 81.56 217 ARG A CA 1
ATOM 1726 C C . ARG A 1 217 ? 16.124 -4.042 8.365 1.00 81.56 217 ARG A C 1
ATOM 1728 O O . ARG A 1 217 ? 17.107 -3.814 7.662 1.00 81.56 217 ARG A O 1
ATOM 1735 N N . ILE A 1 218 ? 15.434 -3.068 8.964 1.00 77.06 218 ILE A N 1
ATOM 1736 C CA . ILE A 1 218 ? 15.844 -1.653 8.927 1.00 77.06 218 ILE A CA 1
ATOM 1737 C C . ILE A 1 218 ? 17.229 -1.494 9.563 1.00 77.06 218 ILE A C 1
ATOM 1739 O O . ILE A 1 218 ? 18.103 -0.872 8.960 1.00 77.06 218 ILE A O 1
ATOM 1743 N N . ALA A 1 219 ? 17.449 -2.092 10.737 1.00 80.06 219 ALA A N 1
ATOM 1744 C CA . ALA A 1 219 ? 18.727 -2.034 11.440 1.00 80.06 219 ALA A CA 1
ATOM 1745 C C . ALA A 1 219 ? 19.859 -2.674 10.621 1.00 80.06 219 ALA A C 1
ATOM 1747 O O . ALA A 1 219 ? 20.906 -2.056 10.431 1.00 80.06 219 ALA A O 1
ATOM 1748 N N . THR A 1 220 ? 19.634 -3.865 10.061 1.00 83.06 220 THR A N 1
ATOM 1749 C CA . THR A 1 220 ? 20.605 -4.555 9.204 1.00 83.06 220 THR A CA 1
ATOM 1750 C C . THR A 1 220 ? 20.933 -3.742 7.950 1.00 83.06 220 THR A C 1
ATOM 1752 O O . THR A 1 220 ? 22.102 -3.606 7.596 1.00 83.06 220 THR A O 1
ATOM 1755 N N . MET A 1 221 ? 19.937 -3.152 7.280 1.00 73.25 221 MET A N 1
ATOM 1756 C CA . MET A 1 221 ? 20.176 -2.303 6.104 1.00 73.25 221 MET A CA 1
ATOM 1757 C C . MET A 1 221 ? 20.945 -1.027 6.454 1.00 73.25 221 MET A C 1
ATOM 1759 O O . MET A 1 221 ? 21.861 -0.650 5.726 1.00 73.25 221 MET A O 1
ATOM 1763 N N . ALA A 1 222 ? 20.624 -0.393 7.583 1.00 72.56 222 ALA A N 1
ATOM 1764 C CA . ALA A 1 222 ? 21.340 0.787 8.055 1.00 72.56 222 ALA A CA 1
ATOM 1765 C C . ALA A 1 222 ? 22.815 0.484 8.377 1.00 72.56 222 ALA A C 1
ATOM 1767 O O . ALA A 1 222 ? 23.675 1.324 8.129 1.00 72.56 222 ALA A O 1
ATOM 1768 N N . GLN A 1 223 ? 23.122 -0.723 8.867 1.00 78.25 223 GLN A N 1
ATOM 1769 C CA . GLN A 1 223 ? 24.493 -1.172 9.146 1.00 78.25 223 GLN A CA 1
ATOM 1770 C C . GLN A 1 223 ? 25.310 -1.482 7.878 1.00 78.25 223 GLN A C 1
ATOM 1772 O O . GLN A 1 223 ? 26.529 -1.322 7.896 1.00 78.25 223 GLN A O 1
ATOM 1777 N N . LYS A 1 224 ? 24.668 -1.878 6.767 1.00 72.19 224 LYS A N 1
ATOM 1778 C CA . LYS A 1 224 ? 25.351 -2.158 5.485 1.00 72.19 224 LYS A CA 1
ATOM 1779 C C . LYS A 1 224 ? 25.946 -0.899 4.835 1.00 72.19 224 LYS A C 1
ATOM 1781 O O . LYS A 1 224 ? 26.997 -0.981 4.206 1.00 72.19 224 LYS A O 1
ATOM 1786 N N . LEU A 1 225 ? 25.312 0.264 5.015 1.00 64.94 225 LEU A N 1
ATOM 1787 C CA . LEU A 1 225 ? 25.754 1.538 4.427 1.00 64.94 225 LEU A CA 1
ATOM 1788 C C . LEU A 1 225 ? 27.180 1.962 4.852 1.00 64.94 225 LEU A C 1
ATOM 1790 O O . LEU A 1 225 ? 27.999 2.206 3.968 1.00 64.94 225 LEU A O 1
ATOM 1794 N N . PRO A 1 226 ? 27.525 2.037 6.155 1.00 67.50 226 PRO A N 1
ATOM 1795 C CA . PRO A 1 226 ? 28.874 2.406 6.589 1.00 67.50 226 PRO A CA 1
ATOM 1796 C C . PRO A 1 226 ? 29.928 1.319 6.334 1.00 67.50 226 PRO A C 1
ATOM 1798 O O . PRO A 1 226 ? 31.112 1.640 6.287 1.00 67.50 226 PRO A O 1
ATOM 1801 N N . ALA A 1 227 ? 29.526 0.055 6.165 1.00 71.75 227 ALA A N 1
ATOM 1802 C CA . ALA A 1 227 ? 30.446 -1.052 5.895 1.00 71.75 227 ALA A CA 1
ATOM 1803 C C . ALA A 1 227 ? 31.010 -1.042 4.460 1.00 71.75 227 ALA A C 1
ATOM 1805 O O . ALA A 1 227 ? 32.030 -1.674 4.205 1.00 71.75 227 ALA A O 1
ATOM 1806 N N . GLY A 1 228 ? 30.364 -0.333 3.525 1.00 69.31 228 GLY A N 1
ATOM 1807 C CA . GLY A 1 228 ? 30.835 -0.175 2.142 1.00 69.31 228 GLY A CA 1
ATOM 1808 C C . GLY A 1 228 ? 30.656 -1.400 1.235 1.00 69.31 228 GLY A C 1
ATOM 1809 O O . GLY A 1 228 ? 30.980 -1.321 0.056 1.00 69.31 228 GLY A O 1
ATOM 1810 N N . ASP A 1 229 ? 30.105 -2.500 1.751 1.00 65.56 229 ASP A N 1
ATOM 1811 C CA . ASP A 1 229 ? 29.883 -3.761 1.026 1.00 65.56 229 ASP A CA 1
ATOM 1812 C C . ASP A 1 229 ? 28.440 -3.876 0.500 1.00 65.56 229 ASP A C 1
ATOM 1814 O O . ASP A 1 229 ? 27.705 -4.826 0.777 1.00 65.56 229 ASP A O 1
ATOM 1818 N N . CYS A 1 230 ? 27.958 -2.830 -0.177 1.00 68.00 230 CYS A N 1
ATOM 1819 C CA . CYS A 1 230 ? 26.629 -2.844 -0.786 1.00 68.00 230 CYS A CA 1
ATOM 1820 C C . CYS A 1 230 ? 26.477 -1.831 -1.925 1.00 68.00 230 CYS A C 1
ATOM 1822 O O . CYS A 1 230 ? 27.181 -0.823 -1.991 1.00 68.00 230 CYS A O 1
ATOM 1824 N N . ASP A 1 231 ? 25.483 -2.055 -2.790 1.00 72.50 231 ASP A N 1
ATOM 1825 C CA . ASP A 1 231 ? 24.969 -0.997 -3.660 1.00 72.50 231 ASP A CA 1
ATOM 1826 C C . ASP A 1 231 ? 24.226 0.035 -2.798 1.00 72.50 231 ASP A C 1
ATOM 1828 O O . ASP A 1 231 ? 23.066 -0.140 -2.406 1.00 72.50 231 ASP A O 1
ATOM 1832 N N . VAL A 1 232 ? 24.922 1.133 -2.504 1.00 64.50 232 VAL A N 1
ATOM 1833 C CA . VAL A 1 232 ? 24.427 2.240 -1.680 1.00 64.50 232 VAL A CA 1
ATOM 1834 C C . VAL A 1 232 ? 23.087 2.769 -2.189 1.00 64.50 232 VAL A C 1
ATOM 1836 O O . VAL A 1 232 ? 22.201 3.066 -1.388 1.00 64.50 232 VAL A O 1
ATOM 1839 N N . LYS A 1 233 ? 22.896 2.867 -3.511 1.00 56.81 233 LYS A N 1
ATOM 1840 C CA . LYS A 1 233 ? 21.666 3.412 -4.097 1.00 56.81 233 LYS A CA 1
ATOM 1841 C C . LYS A 1 233 ? 20.496 2.458 -3.876 1.00 56.81 233 LYS A C 1
ATOM 1843 O O . LYS A 1 233 ? 19.408 2.901 -3.498 1.00 56.81 233 LYS A O 1
ATOM 1848 N N . GLN A 1 234 ? 20.712 1.160 -4.073 1.00 63.94 234 GLN A N 1
ATOM 1849 C CA . GLN A 1 234 ? 19.697 0.132 -3.837 1.00 63.94 234 GLN A CA 1
ATOM 1850 C C . GLN A 1 234 ? 19.305 0.047 -2.353 1.00 63.94 234 GLN A C 1
ATOM 1852 O O . GLN A 1 234 ? 18.112 0.013 -2.023 1.00 63.94 234 GLN A O 1
ATOM 1857 N N . VAL A 1 235 ? 20.295 0.0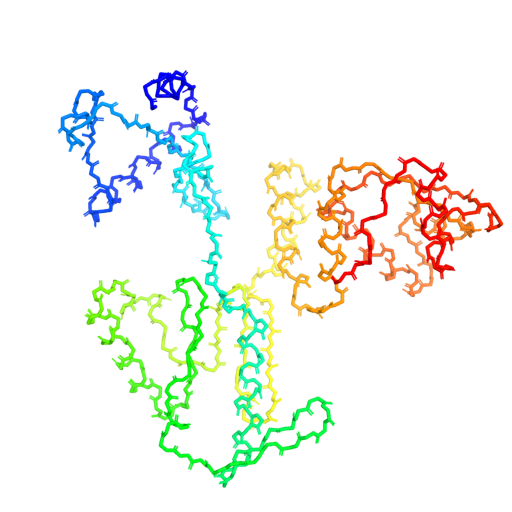51 -1.453 1.00 63.81 235 VAL A N 1
ATOM 1858 C CA . VAL A 1 235 ? 20.067 -0.017 -0.002 1.00 63.81 235 VAL A CA 1
ATOM 1859 C C . VAL A 1 235 ? 19.365 1.242 0.497 1.00 63.81 235 VAL A C 1
ATOM 1861 O O . VAL A 1 235 ? 18.361 1.125 1.196 1.00 63.81 235 VAL A O 1
ATOM 1864 N N . ALA A 1 236 ? 19.809 2.433 0.086 1.00 60.94 236 ALA A N 1
ATOM 1865 C CA . ALA A 1 236 ? 19.171 3.692 0.468 1.00 60.94 236 ALA A CA 1
ATOM 1866 C C . ALA A 1 236 ? 17.716 3.774 -0.021 1.00 60.94 236 ALA A C 1
ATOM 1868 O O . ALA A 1 236 ? 16.833 4.140 0.750 1.00 60.94 236 ALA A O 1
ATOM 1869 N N . THR A 1 237 ? 17.439 3.359 -1.263 1.00 57.53 237 THR A N 1
ATOM 1870 C CA . THR A 1 237 ? 16.069 3.333 -1.816 1.00 57.53 237 THR A CA 1
ATOM 1871 C C . THR A 1 237 ? 15.166 2.373 -1.037 1.00 57.53 237 THR A C 1
ATOM 1873 O O . THR A 1 237 ? 14.016 2.691 -0.731 1.00 57.53 237 THR A O 1
ATOM 1876 N N . SER A 1 238 ? 15.691 1.202 -0.670 1.00 66.06 238 SER A N 1
ATOM 1877 C CA . SER A 1 238 ? 14.948 0.211 0.114 1.00 66.06 238 SER A CA 1
ATOM 1878 C C . SER A 1 238 ? 14.685 0.701 1.538 1.00 66.06 238 SER A C 1
ATOM 1880 O O . SER A 1 238 ? 13.552 0.633 2.010 1.00 66.06 238 SER A O 1
ATOM 1882 N N . LEU A 1 239 ? 15.709 1.235 2.208 1.00 64.69 239 LEU A N 1
ATOM 1883 C CA . LEU A 1 239 ? 15.613 1.787 3.558 1.00 64.69 239 LEU A CA 1
ATOM 1884 C C . LEU A 1 239 ? 14.626 2.959 3.610 1.00 64.69 239 LEU A C 1
ATOM 1886 O O . LEU A 1 239 ? 13.784 3.005 4.501 1.00 64.69 239 LEU A O 1
ATOM 1890 N N . HIS A 1 240 ? 14.661 3.842 2.610 1.00 62.41 240 HIS A N 1
ATOM 1891 C CA . HIS A 1 240 ? 13.693 4.922 2.429 1.00 62.41 240 HIS A CA 1
ATOM 1892 C C . HIS A 1 240 ? 12.251 4.400 2.377 1.00 62.41 240 HIS A C 1
ATOM 1894 O O . HIS A 1 240 ? 11.396 4.868 3.126 1.00 62.41 240 HIS A O 1
ATOM 1900 N N . GLY A 1 241 ? 11.979 3.393 1.540 1.00 61.72 241 GLY A N 1
ATOM 1901 C CA . GLY A 1 241 ? 10.650 2.784 1.448 1.00 61.72 241 GLY A CA 1
ATOM 1902 C C . GLY A 1 241 ? 10.190 2.164 2.771 1.00 61.72 241 GLY A C 1
ATOM 1903 O O . GLY A 1 241 ? 9.042 2.344 3.172 1.00 61.72 241 GLY A O 1
ATOM 1904 N N . LEU A 1 242 ? 11.093 1.481 3.482 1.00 68.75 242 LEU A N 1
ATOM 1905 C CA . LEU A 1 242 ? 10.806 0.872 4.785 1.00 68.75 242 LEU A CA 1
ATOM 1906 C C . LEU A 1 242 ? 10.515 1.919 5.868 1.00 68.75 242 LEU A C 1
ATOM 1908 O O . LEU A 1 242 ? 9.580 1.730 6.641 1.00 68.75 242 LEU A O 1
ATOM 1912 N N . LEU A 1 243 ? 11.278 3.014 5.912 1.00 65.81 243 LEU A N 1
ATOM 1913 C CA . LEU A 1 243 ? 11.097 4.101 6.877 1.00 65.81 243 LEU A CA 1
ATOM 1914 C C . LEU A 1 243 ? 9.846 4.935 6.588 1.00 65.81 243 LEU A C 1
ATOM 1916 O O . LEU A 1 243 ? 9.131 5.286 7.521 1.00 65.81 243 LEU A O 1
ATOM 1920 N N . ASN A 1 244 ? 9.544 5.218 5.318 1.00 62.88 244 ASN A N 1
ATOM 1921 C CA . ASN A 1 244 ? 8.296 5.885 4.929 1.00 62.88 244 ASN A CA 1
ATOM 1922 C C . ASN A 1 244 ? 7.072 5.062 5.307 1.00 62.88 244 ASN A C 1
ATOM 1924 O O . ASN A 1 244 ? 6.081 5.592 5.796 1.00 62.88 244 ASN A O 1
ATOM 1928 N N . PHE A 1 245 ? 7.153 3.755 5.092 1.00 65.06 245 PHE A N 1
ATOM 1929 C CA . PHE A 1 245 ? 6.100 2.847 5.493 1.00 65.06 245 PHE A CA 1
ATOM 1930 C C . PHE A 1 245 ? 5.966 2.813 7.025 1.00 65.06 245 PHE A C 1
ATOM 1932 O O . PHE A 1 245 ? 4.881 3.048 7.547 1.00 65.06 245 PHE A O 1
ATOM 1939 N N . ALA A 1 246 ? 7.077 2.637 7.753 1.00 63.19 246 ALA A N 1
ATOM 1940 C CA . ALA A 1 246 ? 7.100 2.606 9.217 1.00 63.19 246 ALA A CA 1
ATOM 1941 C C . ALA A 1 246 ? 6.596 3.913 9.866 1.00 63.19 246 ALA A C 1
ATOM 1943 O O . ALA A 1 246 ? 5.900 3.875 10.882 1.00 63.19 246 ALA A O 1
ATOM 1944 N N . SER A 1 247 ? 6.927 5.070 9.284 1.00 55.12 247 SER A N 1
ATOM 1945 C CA . SER A 1 247 ? 6.490 6.383 9.775 1.00 55.12 247 SER A CA 1
ATOM 1946 C C . SER A 1 247 ? 4.999 6.636 9.548 1.00 55.12 247 SER A C 1
ATOM 1948 O O . SER A 1 247 ? 4.383 7.369 10.324 1.00 55.12 247 SER A O 1
ATOM 1950 N N . GLY A 1 248 ? 4.398 5.967 8.558 1.00 54.84 248 GLY A N 1
ATOM 1951 C CA . GLY A 1 248 ? 2.957 5.986 8.314 1.00 54.84 248 GLY A CA 1
ATOM 1952 C C . GLY A 1 248 ? 2.121 5.466 9.490 1.00 54.84 248 GLY A C 1
ATOM 1953 O O . GLY A 1 248 ? 1.003 5.940 9.671 1.00 54.84 248 GLY A O 1
ATOM 1954 N N . PHE A 1 249 ? 2.666 4.566 10.323 1.00 56.22 249 PHE A N 1
ATOM 1955 C CA . PHE A 1 249 ? 1.939 3.926 11.435 1.00 56.22 249 PHE A CA 1
ATOM 1956 C C . PHE A 1 249 ? 1.865 4.742 12.714 1.00 56.22 249 PHE A C 1
ATOM 1958 O O . PHE A 1 249 ? 0.887 4.652 13.447 1.00 56.22 249 PHE A O 1
ATOM 1965 N N . VAL A 1 250 ? 2.914 5.498 13.031 1.00 46.41 250 VAL A N 1
ATOM 1966 C CA . VAL A 1 250 ? 3.062 6.047 14.386 1.00 46.41 250 VAL A CA 1
ATOM 1967 C C . VAL A 1 250 ? 2.261 7.345 14.561 1.00 46.41 250 VAL A C 1
ATOM 1969 O O . VAL A 1 250 ? 1.952 7.719 15.688 1.00 46.41 250 VAL A O 1
ATOM 1972 N N . LEU A 1 251 ? 1.907 8.050 13.476 1.00 44.00 251 LEU A N 1
ATOM 1973 C CA . LEU A 1 251 ? 1.426 9.443 13.549 1.00 44.00 251 LEU A CA 1
ATOM 1974 C C . LEU A 1 251 ? 0.454 9.845 12.417 1.00 44.00 251 LEU A C 1
ATOM 1976 O O . LEU A 1 251 ? 0.490 10.992 11.966 1.00 44.00 251 LEU A O 1
ATOM 1980 N N . GLY A 1 252 ? -0.400 8.921 11.959 1.00 45.34 252 GLY A N 1
ATOM 1981 C CA . GLY A 1 252 ? -1.221 8.941 10.728 1.00 45.34 252 GLY A CA 1
ATOM 1982 C C . GLY A 1 252 ? -2.040 10.187 10.320 1.00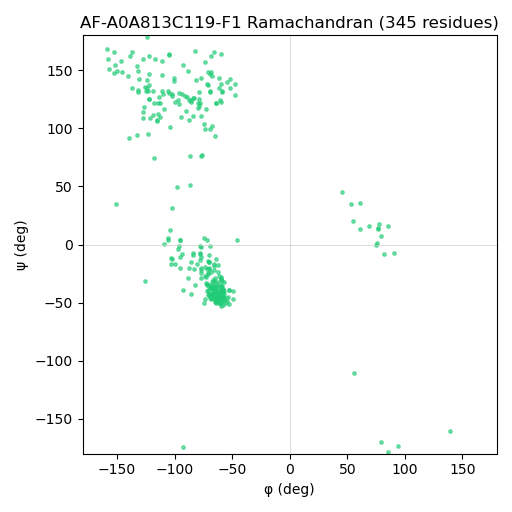 45.34 252 GLY A C 1
ATOM 1983 O O . GLY A 1 252 ? -2.702 10.139 9.285 1.00 45.34 252 GLY A O 1
ATOM 1984 N N . SER A 1 253 ? -1.973 11.322 11.016 1.00 43.44 253 SER A N 1
ATOM 1985 C CA . SER A 1 253 ? -2.624 12.580 10.603 1.00 43.44 253 SER A CA 1
ATOM 1986 C C . SER A 1 253 ? -1.682 13.788 10.522 1.00 43.44 253 SER A C 1
ATOM 1988 O O . SER A 1 253 ? -1.881 14.645 9.670 1.00 43.44 253 SER A O 1
ATOM 1990 N N . ALA A 1 254 ? -0.632 13.866 11.345 1.00 40.53 254 ALA A N 1
ATOM 1991 C CA . ALA A 1 254 ? 0.148 15.105 11.481 1.00 40.53 254 ALA A CA 1
ATOM 1992 C C . ALA A 1 254 ? 1.307 15.233 10.476 1.00 40.53 254 ALA A C 1
ATOM 1994 O O . ALA A 1 254 ? 1.693 16.339 10.108 1.00 40.53 254 ALA A O 1
ATOM 1995 N N . LEU A 1 255 ? 1.874 14.109 10.023 1.00 40.28 255 LEU A N 1
ATOM 1996 C CA . LEU A 1 255 ? 3.076 14.113 9.177 1.00 40.28 255 LEU A CA 1
ATOM 1997 C C . LEU A 1 255 ? 2.800 13.840 7.694 1.00 40.28 255 LEU A C 1
ATOM 1999 O O . LEU A 1 255 ? 3.686 14.055 6.873 1.00 40.28 255 LEU A O 1
ATOM 2003 N N . LYS A 1 256 ? 1.591 13.400 7.318 1.00 45.00 256 LYS A N 1
ATOM 2004 C CA . LYS A 1 256 ? 1.223 13.159 5.909 1.00 45.00 256 LYS A CA 1
ATOM 2005 C C . LYS A 1 256 ? 1.254 14.439 5.051 1.00 45.00 256 LYS A C 1
ATOM 2007 O O . LYS A 1 256 ? 1.820 14.368 3.957 1.00 45.00 256 LYS A O 1
ATOM 2012 N N . PRO A 1 257 ? 0.746 15.603 5.512 1.00 42.81 257 PRO A N 1
ATOM 2013 C CA . PRO A 1 257 ? 0.861 16.858 4.762 1.00 42.81 257 PRO A CA 1
ATOM 2014 C C . PRO A 1 257 ? 2.323 17.279 4.583 1.00 42.81 257 PRO A C 1
ATOM 2016 O O . PRO A 1 257 ? 2.743 17.639 3.486 1.00 42.81 257 PRO A O 1
ATOM 2019 N N . ILE A 1 258 ? 3.135 17.113 5.633 1.00 45.12 258 ILE A N 1
ATOM 2020 C CA . ILE A 1 258 ? 4.576 17.389 5.614 1.00 45.12 258 ILE A CA 1
ATOM 2021 C C . ILE A 1 258 ? 5.289 16.438 4.640 1.00 45.12 258 ILE A C 1
ATOM 2023 O O . ILE A 1 258 ? 6.004 16.891 3.760 1.00 45.12 258 ILE A O 1
ATOM 2027 N N . SER A 1 259 ? 5.050 15.129 4.692 1.00 45.00 259 SER A N 1
ATOM 2028 C CA . SER A 1 259 ? 5.651 14.167 3.756 1.00 45.00 259 SER A CA 1
ATOM 2029 C C . SER A 1 259 ? 5.306 14.481 2.288 1.00 45.00 259 SER A C 1
ATOM 2031 O O . SER A 1 259 ? 6.179 14.420 1.421 1.00 45.00 259 SER A O 1
ATOM 2033 N N . ARG A 1 260 ? 4.069 14.918 2.004 1.00 48.78 260 ARG A N 1
ATOM 2034 C CA . ARG A 1 260 ? 3.639 15.368 0.665 1.00 48.78 260 ARG A CA 1
ATOM 2035 C C . ARG A 1 260 ? 4.298 16.686 0.244 1.00 48.78 260 ARG A C 1
ATOM 2037 O O . ARG A 1 260 ? 4.776 16.783 -0.887 1.00 48.78 260 ARG A O 1
ATOM 2044 N N . ALA A 1 261 ? 4.380 17.667 1.142 1.00 49.75 261 ALA A N 1
ATOM 2045 C CA . ALA A 1 261 ? 5.093 18.925 0.915 1.00 49.75 261 ALA A CA 1
ATOM 2046 C C . ALA A 1 261 ? 6.587 18.686 0.635 1.00 49.75 261 ALA A C 1
ATOM 2048 O O . ALA A 1 261 ? 7.155 19.265 -0.288 1.00 49.75 261 ALA A O 1
ATOM 2049 N N . TYR A 1 262 ? 7.214 17.766 1.370 1.00 49.00 262 TYR A N 1
ATOM 2050 C CA . TYR A 1 262 ? 8.629 17.420 1.227 1.00 49.00 262 TYR A CA 1
ATOM 2051 C C . TYR A 1 262 ? 8.919 16.529 0.014 1.00 49.00 262 TYR A C 1
ATOM 2053 O O . TYR A 1 262 ? 9.974 16.677 -0.598 1.00 49.00 262 TYR A O 1
ATOM 2061 N N . SER A 1 263 ? 7.977 15.690 -0.430 1.00 48.41 263 SER A N 1
ATOM 2062 C CA . SER A 1 263 ? 8.087 14.975 -1.711 1.00 48.41 263 SER A CA 1
ATOM 2063 C C . SER A 1 263 ? 8.227 15.947 -2.895 1.00 48.41 263 SER A C 1
ATOM 2065 O O . SER A 1 263 ? 9.031 15.705 -3.796 1.00 48.41 263 SER A O 1
ATOM 2067 N N . ARG A 1 264 ? 7.553 17.111 -2.845 1.00 52.34 264 ARG A N 1
ATOM 2068 C CA . ARG A 1 264 ? 7.732 18.211 -3.820 1.00 52.34 264 ARG A CA 1
ATOM 2069 C C . ARG A 1 264 ? 9.092 18.920 -3.701 1.00 52.34 264 ARG A C 1
ATOM 2071 O O . ARG A 1 264 ? 9.521 19.568 -4.655 1.00 52.34 264 ARG A O 1
ATOM 2078 N N . MET A 1 265 ? 9.770 18.799 -2.557 1.00 50.81 265 MET A N 1
ATOM 2079 C CA . MET A 1 265 ? 11.098 19.367 -2.277 1.00 50.81 265 MET A CA 1
ATOM 2080 C C . MET A 1 265 ? 12.250 18.372 -2.489 1.00 50.81 265 MET A C 1
ATOM 2082 O O . MET A 1 265 ? 13.414 18.761 -2.384 1.00 50.81 265 MET A O 1
ATOM 2086 N N . ASN A 1 266 ? 11.953 17.111 -2.817 1.00 51.75 266 ASN A N 1
ATOM 2087 C CA . ASN A 1 266 ? 12.964 16.089 -3.063 1.00 51.75 266 ASN A CA 1
ATOM 2088 C C . ASN A 1 266 ? 13.900 16.521 -4.210 1.00 51.75 266 ASN A C 1
ATOM 2090 O O . ASN A 1 266 ? 13.435 16.979 -5.255 1.00 51.75 266 ASN A O 1
ATOM 2094 N N . ALA A 1 267 ? 15.215 16.411 -3.998 1.00 56.53 267 ALA A N 1
ATOM 2095 C CA . ALA A 1 267 ? 16.265 16.913 -4.893 1.00 56.53 267 ALA A CA 1
ATOM 2096 C C . ALA A 1 267 ? 16.275 18.441 -5.146 1.00 56.53 267 ALA A C 1
ATOM 2098 O O . ALA A 1 267 ? 16.992 18.912 -6.035 1.00 56.53 267 ALA A O 1
ATOM 2099 N N . ARG A 1 268 ? 15.536 19.242 -4.362 1.00 58.19 268 ARG A N 1
ATOM 2100 C CA . ARG A 1 268 ? 15.638 20.711 -4.370 1.00 58.19 268 ARG A CA 1
ATOM 2101 C C . ARG A 1 268 ? 16.634 21.194 -3.312 1.00 58.19 268 ARG A C 1
ATOM 2103 O O . ARG A 1 268 ? 16.888 20.529 -2.308 1.00 58.19 268 ARG A O 1
ATOM 2110 N N . LYS A 1 269 ? 17.211 22.371 -3.550 1.00 67.94 269 LYS A N 1
ATOM 2111 C CA . LYS A 1 269 ? 18.015 23.112 -2.569 1.00 67.94 269 LYS A CA 1
ATOM 2112 C C . LYS A 1 269 ? 17.144 24.210 -1.978 1.00 67.94 269 LYS A C 1
ATOM 2114 O O . LYS A 1 269 ? 16.360 24.807 -2.713 1.00 67.94 269 LYS A O 1
ATOM 2119 N N . GLY A 1 270 ? 17.286 24.495 -0.693 1.00 71.12 270 GLY A N 1
ATOM 2120 C CA . GLY A 1 270 ? 16.540 25.581 -0.070 1.00 71.12 270 GLY A CA 1
ATOM 2121 C C . GLY A 1 270 ? 17.316 26.268 1.036 1.00 71.12 270 GLY A C 1
ATOM 2122 O O . GLY A 1 270 ? 18.261 25.718 1.597 1.00 71.12 270 GLY A O 1
ATOM 2123 N N . PHE A 1 271 ? 16.912 27.501 1.317 1.00 74.81 271 PHE A N 1
ATOM 2124 C CA . PHE A 1 271 ? 17.479 28.327 2.373 1.00 74.81 271 PHE A CA 1
ATOM 2125 C C . PHE A 1 271 ? 16.537 28.312 3.573 1.00 74.81 271 PHE A C 1
ATOM 2127 O O . PHE A 1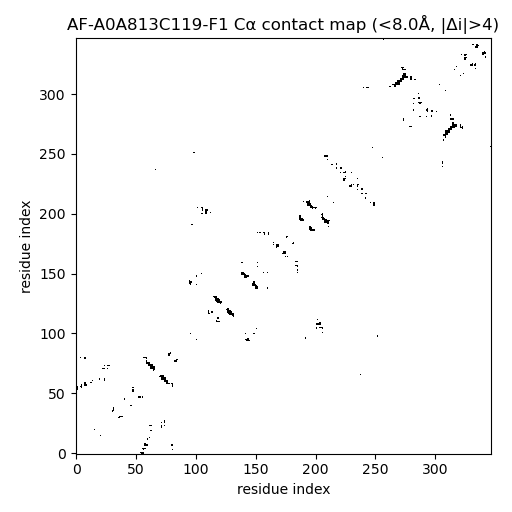 271 ? 15.340 28.550 3.427 1.00 74.81 271 PHE A O 1
ATOM 2134 N N . VAL A 1 272 ? 17.080 28.037 4.754 1.00 78.88 272 VAL A N 1
ATOM 2135 C CA . VAL A 1 272 ? 16.355 28.047 6.023 1.00 78.88 272 VAL A CA 1
ATOM 2136 C C . VAL A 1 272 ? 16.937 29.162 6.878 1.00 78.88 272 VAL A C 1
ATOM 2138 O O . VAL A 1 272 ? 18.052 29.055 7.394 1.00 78.88 272 VAL A O 1
ATOM 2141 N N . PHE A 1 273 ? 16.185 30.250 7.014 1.00 83.50 273 PHE A N 1
ATOM 2142 C CA . PHE A 1 273 ? 16.603 31.396 7.813 1.00 83.50 273 PHE A CA 1
ATOM 2143 C C . PHE A 1 273 ? 16.154 31.238 9.262 1.00 83.50 273 PHE A C 1
ATOM 2145 O O . PHE A 1 273 ? 14.975 31.003 9.535 1.00 83.50 273 PHE A O 1
ATOM 2152 N N . ILE A 1 274 ? 17.113 31.364 10.175 1.00 82.06 274 ILE A N 1
ATOM 2153 C CA . ILE A 1 274 ? 16.947 31.149 11.612 1.00 82.06 274 ILE A CA 1
ATOM 2154 C C . ILE A 1 274 ? 17.349 32.427 12.336 1.00 82.06 274 ILE A C 1
ATOM 2156 O O . ILE A 1 274 ? 18.380 33.015 12.030 1.00 82.06 274 ILE A O 1
ATOM 2160 N N . ASP A 1 275 ? 16.595 32.851 13.338 1.00 79.31 275 ASP A N 1
ATOM 2161 C CA . ASP A 1 275 ? 16.907 34.075 14.080 1.00 79.31 275 ASP A CA 1
ATOM 2162 C C . ASP A 1 275 ? 17.717 33.853 15.366 1.00 79.31 275 ASP A C 1
ATOM 2164 O O . ASP A 1 275 ? 18.290 34.789 15.933 1.00 79.31 275 ASP A O 1
ATOM 2168 N N . ASN A 1 276 ? 17.852 32.594 15.780 1.00 80.25 276 ASN A N 1
ATOM 2169 C CA . ASN A 1 276 ? 18.556 32.174 16.979 1.00 80.25 276 ASN A CA 1
ATOM 2170 C C . ASN A 1 276 ? 19.841 31.377 16.662 1.00 80.25 276 ASN A C 1
ATOM 2172 O O . ASN A 1 276 ? 19.801 30.298 16.068 1.00 80.25 276 ASN A O 1
ATOM 2176 N N . ASN A 1 277 ? 20.991 31.868 17.142 1.00 79.62 277 ASN A N 1
ATOM 2177 C CA . ASN A 1 277 ? 22.298 31.214 16.970 1.00 79.62 277 ASN A CA 1
ATOM 2178 C C . ASN A 1 277 ? 22.362 29.803 17.582 1.00 79.62 277 ASN A C 1
ATOM 2180 O O . ASN A 1 277 ? 23.013 28.922 17.025 1.00 79.62 277 ASN A O 1
ATOM 2184 N N . SER A 1 278 ? 21.691 29.568 18.710 1.00 74.69 278 SER A N 1
ATOM 2185 C CA . SER A 1 278 ? 21.641 28.252 19.352 1.00 74.69 278 SER A CA 1
ATOM 2186 C C . SER A 1 278 ? 20.828 27.259 18.524 1.00 74.69 278 SER A C 1
ATOM 2188 O O . SER A 1 278 ? 21.212 26.094 18.421 1.00 74.69 278 SER A O 1
ATOM 2190 N N . ALA A 1 279 ? 19.743 27.711 17.888 1.00 77.38 279 ALA A N 1
ATOM 2191 C CA . ALA A 1 279 ? 18.956 26.889 16.970 1.00 77.38 279 ALA A CA 1
ATOM 2192 C C . ALA A 1 279 ? 19.743 26.567 15.689 1.00 77.38 279 ALA A C 1
ATOM 2194 O O . ALA A 1 279 ? 19.780 25.406 15.282 1.00 77.38 279 ALA A O 1
ATOM 2195 N N . LEU A 1 280 ? 20.462 27.548 15.124 1.00 81.12 280 LEU A N 1
ATOM 2196 C CA . LEU A 1 280 ? 21.382 27.317 14.005 1.00 81.12 280 LEU A CA 1
ATOM 2197 C C . LEU A 1 280 ? 22.452 26.283 14.375 1.00 81.12 280 LEU A C 1
ATOM 2199 O O . LEU A 1 280 ? 22.611 25.285 13.679 1.00 81.12 280 LEU A O 1
ATOM 2203 N N . ALA A 1 281 ? 23.153 26.473 15.495 1.00 76.12 281 ALA A N 1
ATOM 2204 C CA . ALA A 1 281 ? 24.191 25.545 15.938 1.00 76.12 281 ALA A CA 1
ATOM 2205 C C . ALA A 1 281 ? 23.643 24.127 16.174 1.00 76.12 281 ALA A C 1
ATOM 2207 O O . ALA A 1 281 ? 24.324 23.153 15.866 1.00 76.12 281 ALA A O 1
ATOM 2208 N N . THR A 1 282 ? 22.414 24.012 16.682 1.00 77.88 282 THR A N 1
ATOM 2209 C CA . THR A 1 282 ? 21.716 22.738 16.912 1.00 77.88 282 THR A CA 1
ATOM 2210 C C . THR A 1 282 ? 21.382 22.028 15.594 1.00 77.88 282 THR A C 1
ATOM 2212 O O . THR A 1 282 ? 21.612 20.825 15.471 1.00 77.88 282 THR A O 1
ATOM 2215 N N . LEU A 1 283 ? 20.922 22.767 14.579 1.00 76.38 283 LEU A N 1
ATOM 2216 C CA . LEU A 1 283 ? 20.638 22.237 13.240 1.00 76.38 283 LEU A CA 1
ATOM 2217 C C . LEU A 1 283 ? 21.905 21.903 12.442 1.00 76.38 283 LEU A C 1
ATOM 2219 O O . LEU A 1 283 ? 21.917 20.930 11.699 1.00 76.38 283 LEU A O 1
ATOM 2223 N N . VAL A 1 284 ? 22.994 22.650 12.625 1.00 75.62 284 VAL A N 1
ATOM 2224 C CA . VAL A 1 284 ? 24.282 22.349 11.979 1.00 75.62 284 VAL A CA 1
ATOM 2225 C C . VAL A 1 284 ? 24.948 21.133 12.624 1.00 75.62 284 VAL A C 1
ATOM 2227 O O . VAL A 1 284 ? 25.389 20.228 11.925 1.00 75.62 284 VAL A O 1
ATOM 2230 N N . LYS A 1 285 ? 25.001 21.076 13.961 1.00 76.50 285 LYS A N 1
ATOM 2231 C CA . LYS A 1 285 ? 25.636 19.969 14.701 1.00 76.50 285 LYS A CA 1
ATOM 2232 C C . LYS A 1 285 ? 24.781 18.706 14.769 1.00 76.50 285 LYS A C 1
ATOM 2234 O O . LYS A 1 285 ? 25.273 17.670 15.204 1.00 76.50 285 LYS A O 1
ATOM 2239 N N . ARG A 1 286 ? 23.501 18.812 14.414 1.00 73.19 286 ARG A N 1
ATOM 2240 C CA . ARG A 1 286 ? 22.488 17.762 14.568 1.00 73.19 286 ARG A CA 1
ATOM 2241 C C . ARG A 1 286 ? 22.373 17.200 15.986 1.00 73.19 286 ARG A C 1
ATOM 2243 O O . ARG A 1 286 ? 22.124 16.017 16.186 1.00 73.19 286 ARG A O 1
ATOM 2250 N N . SER A 1 287 ? 22.559 18.057 16.986 1.00 73.19 287 SER A N 1
ATOM 2251 C CA . SER A 1 287 ? 22.569 17.652 18.391 1.00 73.19 287 SER A CA 1
ATOM 2252 C C . SER A 1 287 ? 22.244 18.823 19.318 1.00 73.19 287 SER A C 1
ATOM 2254 O O . SER A 1 287 ? 22.528 19.979 19.001 1.00 73.19 287 SER A O 1
ATOM 2256 N N . SER A 1 288 ? 21.649 18.519 20.472 1.00 76.25 288 SER A N 1
ATOM 2257 C CA . SER A 1 288 ? 21.338 19.479 21.531 1.00 76.25 288 SER A CA 1
ATOM 2258 C C . SER A 1 288 ? 21.369 18.797 22.896 1.00 76.25 288 SER A C 1
ATOM 2260 O O . SER A 1 288 ? 21.032 17.623 23.006 1.00 76.25 288 SER A O 1
ATOM 2262 N N . GLN A 1 289 ? 21.729 19.541 23.944 1.00 71.69 289 GLN A N 1
ATOM 2263 C CA . GLN A 1 289 ? 21.595 19.074 25.333 1.00 71.69 289 GLN A CA 1
ATOM 2264 C C . GLN A 1 289 ? 20.146 19.153 25.834 1.00 71.69 289 GLN A C 1
ATOM 2266 O O . GLN A 1 289 ? 19.784 18.490 26.799 1.00 71.69 289 GLN A O 1
ATOM 2271 N N . SER A 1 290 ? 19.310 19.968 25.182 1.00 77.19 290 SER A N 1
ATOM 2272 C CA . SER A 1 290 ? 17.874 19.985 25.440 1.00 77.19 290 SER A CA 1
ATOM 2273 C C . SER A 1 290 ? 17.233 18.793 24.742 1.00 77.19 290 SER A C 1
ATOM 2275 O O . SER A 1 290 ? 17.308 18.674 23.520 1.00 77.19 290 SER A O 1
ATOM 2277 N N . GLU A 1 291 ? 16.558 17.940 25.509 1.00 59.78 291 GLU A N 1
ATOM 2278 C CA . GLU A 1 291 ? 15.879 16.757 24.980 1.00 59.78 291 GLU A CA 1
ATOM 2279 C C . GLU A 1 291 ? 14.829 17.112 23.915 1.00 59.78 291 GLU A C 1
ATOM 2281 O O . GLU A 1 291 ? 14.749 16.454 22.879 1.00 59.78 291 GLU A O 1
ATOM 2286 N N . ALA A 1 292 ? 14.063 18.187 24.120 1.00 62.94 292 ALA A N 1
ATOM 2287 C CA . ALA A 1 292 ? 13.064 18.645 23.155 1.00 62.94 292 ALA A CA 1
ATOM 2288 C C . ALA A 1 292 ? 13.707 19.054 21.819 1.00 62.94 292 ALA A C 1
ATOM 2290 O O . ALA A 1 292 ? 13.267 18.624 20.752 1.00 62.94 292 ALA A O 1
ATOM 2291 N N . MET A 1 293 ? 14.794 19.829 21.875 1.00 67.06 293 MET A N 1
ATOM 2292 C CA . MET A 1 293 ? 15.534 20.245 20.680 1.00 67.06 293 MET A CA 1
ATOM 2293 C C . MET A 1 293 ? 16.248 19.071 20.008 1.00 67.06 293 MET A C 1
ATOM 2295 O O . MET A 1 293 ? 16.295 19.006 18.783 1.00 67.06 293 MET A O 1
ATOM 2299 N N . PHE A 1 294 ? 16.768 18.124 20.791 1.00 68.19 294 PHE A N 1
ATOM 2300 C CA . PHE A 1 294 ? 17.367 16.900 20.271 1.00 68.19 294 PHE A CA 1
ATOM 2301 C C . PHE A 1 294 ? 16.338 16.054 19.516 1.00 68.19 294 PHE A C 1
ATOM 2303 O O . PHE A 1 294 ? 16.600 15.657 18.386 1.00 68.19 294 PHE A O 1
ATOM 2310 N N . ARG A 1 295 ? 15.139 15.849 20.081 1.00 61.22 295 ARG A N 1
ATOM 2311 C CA . ARG A 1 295 ? 14.039 15.129 19.416 1.00 61.22 295 ARG A CA 1
ATOM 2312 C C . ARG A 1 295 ? 13.619 15.817 18.114 1.00 61.22 295 ARG A C 1
ATOM 2314 O O . ARG A 1 295 ? 13.489 15.144 17.096 1.00 61.22 295 ARG A O 1
ATOM 2321 N N . LEU A 1 296 ? 13.474 17.145 18.116 1.00 65.00 296 LEU A N 1
ATOM 2322 C CA . LEU A 1 296 ? 13.152 17.917 16.907 1.00 65.00 296 LEU A CA 1
ATOM 2323 C C . LEU A 1 296 ? 14.212 17.738 15.813 1.00 65.00 296 LEU A C 1
ATOM 2325 O O . LEU A 1 296 ? 13.887 17.456 14.663 1.00 65.00 296 LEU A O 1
ATOM 2329 N N . VAL A 1 297 ? 15.490 17.844 16.167 1.00 69.06 297 VAL A N 1
ATOM 2330 C CA . VAL A 1 297 ? 16.586 17.690 15.206 1.00 69.06 297 VAL A CA 1
ATOM 2331 C C . VAL A 1 297 ? 16.810 16.240 14.780 1.00 69.06 297 VAL A C 1
ATOM 2333 O O . VAL A 1 297 ? 17.236 16.007 13.649 1.00 69.06 297 VAL A O 1
ATOM 2336 N N . ALA A 1 298 ? 16.470 15.260 15.615 1.00 68.00 298 ALA A N 1
ATOM 2337 C CA . ALA A 1 298 ? 16.443 13.853 15.232 1.00 68.00 298 ALA A CA 1
ATOM 2338 C C . ALA A 1 298 ? 15.363 13.588 14.174 1.00 68.00 298 ALA A C 1
ATOM 2340 O O . ALA A 1 298 ? 15.631 12.884 13.200 1.00 68.00 298 ALA A O 1
ATOM 2341 N N . VAL A 1 299 ? 14.183 14.209 14.304 1.00 66.06 299 VAL A N 1
ATOM 2342 C CA . VAL A 1 299 ? 13.130 14.157 13.277 1.00 66.06 299 VAL A CA 1
ATOM 2343 C C . VAL A 1 299 ? 13.616 14.804 11.981 1.00 66.06 299 VAL A C 1
ATOM 2345 O O . VAL A 1 299 ? 13.552 14.159 10.942 1.00 66.06 299 VAL A O 1
ATOM 2348 N N . ILE A 1 300 ? 14.188 16.013 12.032 1.00 67.38 300 ILE A N 1
ATOM 2349 C CA . ILE A 1 300 ? 14.710 16.698 10.833 1.00 67.38 300 ILE A CA 1
ATOM 2350 C C . ILE A 1 300 ? 15.827 15.879 10.170 1.00 67.38 300 ILE A C 1
ATOM 2352 O O . ILE A 1 300 ? 15.838 15.723 8.958 1.00 67.38 300 ILE A O 1
ATOM 2356 N N . SER A 1 301 ? 16.738 15.290 10.948 1.00 69.38 301 SER A N 1
ATOM 2357 C CA . SER A 1 301 ? 17.805 14.423 10.418 1.00 69.38 301 SER A CA 1
ATOM 2358 C C . SER A 1 301 ? 17.264 13.145 9.793 1.00 69.38 301 SER A C 1
ATOM 2360 O O . SER A 1 301 ? 17.745 12.726 8.745 1.00 69.38 301 SER A O 1
ATOM 2362 N N . SER A 1 302 ? 16.245 12.545 10.409 1.00 62.09 302 SER A N 1
ATOM 2363 C CA . SER A 1 302 ? 15.558 11.382 9.845 1.00 62.09 302 SER A CA 1
ATOM 2364 C C . SER A 1 302 ? 14.859 11.756 8.541 1.00 62.09 302 SER A C 1
ATOM 2366 O O . SER A 1 302 ? 14.913 11.003 7.577 1.00 62.09 302 SER A O 1
ATOM 2368 N N . MET A 1 303 ? 14.259 12.946 8.482 1.00 60.28 303 MET A N 1
ATOM 2369 C CA . MET A 1 303 ? 13.637 13.471 7.271 1.00 60.28 303 MET A CA 1
ATOM 2370 C C . MET A 1 303 ? 14.662 13.760 6.174 1.00 60.28 303 MET A C 1
ATOM 2372 O O . MET A 1 303 ? 14.406 13.363 5.049 1.00 60.28 303 MET A O 1
ATOM 2376 N N . ASP A 1 304 ? 15.817 14.361 6.469 1.00 63.72 304 ASP A N 1
ATOM 2377 C CA . ASP A 1 304 ? 16.872 14.614 5.471 1.00 63.72 304 ASP A CA 1
ATOM 2378 C C . ASP A 1 304 ? 17.509 13.317 4.952 1.00 63.72 304 ASP A C 1
ATOM 2380 O O . ASP A 1 304 ? 17.850 13.210 3.775 1.00 63.72 304 ASP A O 1
ATOM 2384 N N . ALA A 1 305 ? 17.655 12.310 5.822 1.00 63.53 305 ALA A N 1
ATOM 2385 C CA . ALA A 1 305 ? 18.145 10.987 5.439 1.00 63.53 305 ALA A CA 1
ATOM 2386 C C . ALA A 1 305 ? 17.172 10.265 4.493 1.00 63.53 305 ALA A C 1
ATOM 2388 O O . ALA A 1 305 ? 17.587 9.480 3.642 1.00 63.53 305 ALA A O 1
ATOM 2389 N N . VAL A 1 306 ? 15.874 10.528 4.649 1.00 53.59 306 VAL A N 1
ATOM 2390 C CA . VAL A 1 306 ? 14.806 9.948 3.834 1.00 53.59 306 VAL A CA 1
ATOM 2391 C C . VAL A 1 306 ? 14.594 10.784 2.563 1.00 53.59 306 VAL A C 1
ATOM 2393 O O . VAL A 1 306 ? 14.492 10.225 1.478 1.00 53.59 306 VAL A O 1
ATOM 2396 N N . PHE A 1 307 ? 14.598 12.108 2.645 1.00 60.16 307 PHE A N 1
ATOM 2397 C CA . PHE A 1 307 ? 14.389 13.035 1.536 1.00 60.16 307 PHE A CA 1
ATOM 2398 C C . PHE A 1 307 ? 15.601 13.969 1.448 1.00 60.16 307 PHE A C 1
ATOM 2400 O O . PHE A 1 307 ? 15.625 14.970 2.164 1.00 60.16 307 PHE A O 1
ATOM 2407 N N . PRO A 1 308 ? 16.609 13.682 0.601 1.00 59.03 308 PRO A N 1
ATOM 2408 C CA . PRO A 1 308 ? 17.789 14.531 0.495 1.00 59.03 308 PRO A CA 1
ATOM 2409 C C . PRO A 1 308 ? 17.400 15.911 -0.057 1.00 59.03 308 PRO A C 1
ATOM 2411 O O . PRO A 1 308 ? 17.317 16.139 -1.267 1.00 59.03 308 PRO A O 1
ATOM 2414 N N . PHE A 1 309 ? 17.142 16.831 0.867 1.00 63.31 309 PHE A N 1
ATOM 2415 C CA . PHE A 1 309 ? 16.899 18.244 0.646 1.00 63.31 309 PHE A CA 1
ATOM 2416 C C . PHE A 1 309 ? 18.198 18.993 0.944 1.00 63.31 309 PHE A C 1
ATOM 2418 O O . PHE A 1 309 ? 18.774 18.886 2.026 1.00 63.31 309 PHE A O 1
ATOM 2425 N N . GLY A 1 310 ? 18.698 19.744 -0.036 1.00 65.19 310 GLY A N 1
ATOM 2426 C CA . GLY A 1 310 ? 19.911 20.541 0.131 1.00 65.19 310 GLY A CA 1
ATOM 2427 C C . GLY A 1 310 ? 19.622 21.810 0.929 1.00 65.19 310 GLY A C 1
ATOM 2428 O O . GLY A 1 310 ? 19.513 22.877 0.325 1.00 65.19 310 GLY A O 1
ATOM 2429 N N . ALA A 1 311 ? 19.466 21.697 2.250 1.00 73.25 311 ALA A N 1
ATOM 2430 C CA . ALA A 1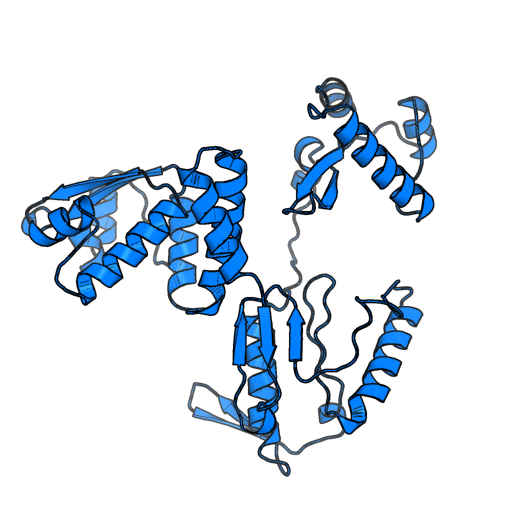 311 ? 19.200 22.828 3.136 1.00 73.25 311 ALA A CA 1
ATOM 2431 C C . ALA A 1 311 ? 20.481 23.614 3.460 1.00 73.25 311 ALA A C 1
ATOM 2433 O O . ALA A 1 311 ? 21.418 23.071 4.046 1.00 73.25 311 ALA A O 1
ATOM 2434 N N . TRP A 1 312 ? 20.499 24.910 3.149 1.00 78.62 312 TRP A N 1
ATOM 2435 C CA . TRP A 1 312 ? 21.444 25.862 3.730 1.00 78.62 312 TRP A CA 1
ATOM 2436 C C . TRP A 1 312 ? 20.784 26.568 4.911 1.00 78.62 312 TRP A C 1
ATOM 2438 O O . TRP A 1 312 ? 19.763 27.233 4.737 1.00 78.62 312 TRP A O 1
ATOM 2448 N N . TYR A 1 313 ? 21.366 26.447 6.102 1.00 81.94 313 TYR A N 1
ATOM 2449 C CA . TYR A 1 313 ? 20.882 27.134 7.297 1.00 81.94 313 TYR A CA 1
ATOM 2450 C C . TYR A 1 313 ? 21.690 28.408 7.514 1.00 81.94 313 TYR A C 1
ATOM 2452 O O . TYR A 1 313 ? 22.910 28.341 7.639 1.00 81.94 313 TYR A O 1
ATOM 2460 N N . GLU A 1 314 ? 21.016 29.551 7.596 1.00 84.81 314 GLU A N 1
ATOM 2461 C CA . GLU A 1 314 ? 21.670 30.848 7.778 1.00 84.81 314 GLU A CA 1
ATOM 2462 C C . GLU A 1 314 ? 21.020 31.632 8.909 1.00 84.81 314 GLU A C 1
ATOM 2464 O O . GLU A 1 314 ? 19.794 31.611 9.070 1.00 84.81 314 GLU A O 1
ATOM 2469 N N . ARG A 1 315 ? 21.831 32.360 9.684 1.00 87.62 315 ARG A N 1
ATOM 2470 C CA . ARG A 1 315 ? 21.289 33.204 10.743 1.00 87.62 315 ARG A CA 1
ATOM 2471 C C . ARG A 1 315 ? 20.890 34.568 10.193 1.00 87.62 315 ARG A C 1
ATOM 2473 O O . ARG A 1 315 ? 21.728 35.324 9.716 1.00 87.62 315 ARG A O 1
ATOM 2480 N N . VAL A 1 316 ? 19.632 34.955 10.390 1.00 84.69 316 VAL A N 1
ATOM 2481 C CA . VAL A 1 316 ? 19.093 36.263 9.984 1.00 84.69 316 VAL A CA 1
ATOM 2482 C C . VAL A 1 316 ? 18.479 36.971 11.194 1.00 84.69 316 VAL A C 1
ATOM 2484 O O . VAL A 1 316 ? 17.764 36.336 11.955 1.00 84.69 316 VAL A O 1
ATOM 2487 N N . PRO A 1 317 ? 18.735 38.272 11.439 1.00 84.56 317 PRO A N 1
ATOM 2488 C CA . PRO A 1 317 ? 18.053 38.995 12.519 1.00 84.56 317 PRO A CA 1
ATOM 2489 C C . PRO A 1 317 ? 16.526 38.882 12.392 1.00 84.56 317 PRO A C 1
ATOM 2491 O O . PRO A 1 317 ? 16.026 39.043 11.285 1.00 84.56 317 PRO A O 1
ATOM 2494 N N . SER A 1 318 ? 15.780 38.707 13.492 1.00 78.81 318 SER A N 1
ATOM 2495 C CA . SER A 1 318 ? 14.320 38.477 13.443 1.00 78.81 318 SER A CA 1
ATOM 2496 C C . SER A 1 318 ? 13.566 39.538 12.625 1.00 78.81 318 SER A C 1
ATOM 2498 O O . SER A 1 318 ? 12.693 39.212 11.833 1.00 78.81 318 SER A O 1
ATOM 2500 N N . LYS A 1 319 ? 13.965 40.819 12.717 1.00 80.25 319 LYS A N 1
ATOM 2501 C CA . LYS A 1 319 ? 13.367 41.917 11.923 1.00 80.25 319 LYS A CA 1
ATOM 2502 C C . LYS A 1 319 ? 13.542 41.768 10.407 1.00 80.25 319 LYS A C 1
ATOM 2504 O O . LYS A 1 319 ? 12.786 42.361 9.645 1.00 80.25 319 LYS A O 1
ATOM 2509 N N . SER A 1 320 ? 14.554 41.023 9.986 1.00 82.31 320 SER A N 1
ATOM 2510 C CA . SER A 1 320 ? 14.908 40.790 8.589 1.00 82.31 320 SER A CA 1
ATOM 2511 C C . SER A 1 320 ? 14.613 39.356 8.151 1.00 82.31 320 SER A C 1
ATOM 2513 O O . SER A 1 320 ? 14.907 39.026 7.007 1.00 82.31 320 SER A O 1
ATOM 2515 N N . ASN A 1 321 ? 14.076 38.505 9.034 1.00 84.19 321 ASN A N 1
ATOM 2516 C CA . ASN A 1 321 ? 13.859 37.091 8.762 1.00 84.19 321 ASN A CA 1
ATOM 2517 C C . ASN A 1 321 ? 12.622 36.906 7.870 1.00 84.19 321 ASN A C 1
ATOM 2519 O O . ASN A 1 321 ? 11.503 37.124 8.331 1.00 84.19 321 ASN A O 1
ATOM 2523 N N . PRO A 1 322 ? 12.774 36.494 6.601 1.00 81.44 322 PRO A N 1
ATOM 2524 C CA . PRO A 1 322 ? 11.619 36.288 5.736 1.00 81.44 322 PRO A CA 1
ATOM 2525 C C . PRO A 1 322 ? 10.790 35.061 6.156 1.00 81.44 322 PRO A C 1
ATOM 2527 O O . PRO A 1 322 ? 9.602 35.016 5.846 1.00 81.44 322 PRO A O 1
ATOM 2530 N N . SER A 1 323 ? 11.364 34.111 6.909 1.00 79.06 323 SER A N 1
ATOM 2531 C CA . SER A 1 323 ? 10.649 32.937 7.441 1.00 79.06 323 SER A CA 1
ATOM 2532 C C . SER A 1 323 ? 9.570 33.294 8.471 1.00 79.06 323 SER A C 1
ATOM 2534 O O . SER A 1 323 ? 8.700 32.472 8.746 1.00 79.06 323 SER A O 1
ATOM 2536 N N . ASP A 1 324 ? 9.604 34.505 9.033 1.00 81.25 324 ASP A N 1
ATOM 2537 C CA . ASP A 1 324 ? 8.583 35.003 9.961 1.00 81.25 324 ASP A CA 1
ATOM 2538 C C . ASP A 1 324 ? 7.302 35.452 9.240 1.00 81.25 324 ASP A C 1
ATOM 2540 O O . ASP A 1 324 ? 6.248 35.549 9.861 1.00 81.25 324 ASP A O 1
ATOM 2544 N N . LEU A 1 325 ? 7.375 35.782 7.946 1.00 81.81 325 LEU A N 1
ATOM 2545 C CA . LEU A 1 325 ? 6.244 36.364 7.215 1.00 81.81 325 LEU A CA 1
ATOM 2546 C C . LEU A 1 325 ? 5.046 35.400 7.117 1.00 81.81 325 LEU A C 1
ATOM 2548 O O . LEU A 1 325 ? 3.928 35.836 7.398 1.00 81.81 325 LEU A O 1
ATOM 2552 N N . PRO A 1 326 ? 5.219 34.096 6.804 1.00 78.00 326 PRO A N 1
ATOM 2553 C CA . PRO A 1 326 ? 4.095 33.163 6.741 1.00 78.00 326 PRO A CA 1
ATOM 2554 C C . PRO A 1 326 ? 3.329 33.033 8.062 1.00 78.00 326 PRO A C 1
ATOM 2556 O O . PRO A 1 326 ? 2.103 33.059 8.054 1.00 78.00 326 PRO A O 1
ATOM 2559 N N . SER A 1 327 ? 4.020 32.968 9.207 1.00 73.62 327 SER A N 1
ATOM 2560 C CA . SER A 1 327 ? 3.365 32.838 10.520 1.00 73.62 327 SER A CA 1
ATOM 2561 C C . SER A 1 327 ? 2.612 34.100 10.956 1.00 73.62 327 SER A C 1
ATOM 2563 O O . SER A 1 327 ? 1.779 34.039 11.856 1.00 73.62 327 SER A O 1
ATOM 2565 N N . ARG A 1 328 ? 2.870 35.238 10.300 1.00 81.12 328 ARG A N 1
ATOM 2566 C CA . ARG A 1 328 ? 2.161 36.513 10.491 1.00 81.12 328 ARG A CA 1
ATOM 2567 C C . ARG A 1 328 ? 1.019 36.723 9.488 1.00 81.12 328 ARG A C 1
ATOM 2569 O O . ARG A 1 328 ? 0.416 37.789 9.487 1.00 81.12 328 ARG A O 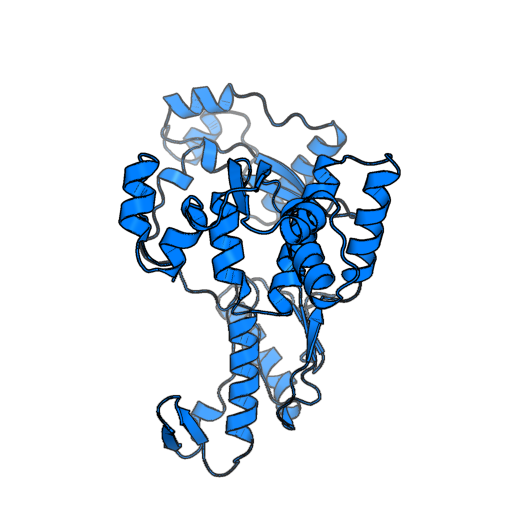1
ATOM 2576 N N . GLY A 1 329 ? 0.729 35.737 8.634 1.00 80.19 329 GLY A N 1
ATOM 2577 C CA . GLY A 1 329 ? -0.270 35.859 7.566 1.00 80.19 329 GLY A CA 1
ATOM 2578 C C . GLY A 1 329 ? 0.213 36.665 6.354 1.00 80.19 329 GLY A C 1
ATOM 2579 O O . GLY A 1 329 ? -0.585 37.039 5.501 1.00 80.19 329 GLY A O 1
ATOM 2580 N N . GLU A 1 330 ? 1.519 36.924 6.240 1.00 85.88 330 GLU A N 1
ATOM 2581 C CA . GLU A 1 330 ? 2.125 37.754 5.190 1.00 85.88 330 GLU A CA 1
ATOM 2582 C C . GLU A 1 330 ? 2.806 36.915 4.086 1.00 85.88 330 GLU A C 1
ATOM 2584 O O . GLU A 1 330 ? 3.781 37.340 3.460 1.00 85.88 330 GLU A O 1
ATOM 2589 N N . ALA A 1 331 ? 2.298 35.710 3.803 1.00 82.19 331 ALA A N 1
ATOM 2590 C CA . ALA A 1 331 ? 2.866 34.811 2.789 1.00 82.19 331 ALA A CA 1
ATOM 2591 C C . ALA A 1 331 ? 2.913 35.433 1.375 1.00 82.19 331 ALA A C 1
ATOM 2593 O O . ALA A 1 331 ? 3.849 35.182 0.615 1.00 82.19 331 ALA A O 1
ATOM 2594 N N . GLY A 1 332 ? 1.957 36.306 1.031 1.00 82.81 332 GLY A N 1
ATOM 2595 C CA . GLY A 1 332 ? 1.966 37.042 -0.240 1.00 82.81 332 GLY A CA 1
ATOM 2596 C C . GLY A 1 332 ? 3.146 38.014 -0.369 1.00 82.81 332 GLY A C 1
ATOM 2597 O O . GLY A 1 332 ? 3.769 38.093 -1.427 1.00 82.81 332 GLY A O 1
ATOM 2598 N N . LEU A 1 333 ? 3.516 38.695 0.724 1.00 84.38 333 LEU A N 1
ATOM 2599 C CA . LEU A 1 333 ? 4.678 39.589 0.753 1.00 84.38 333 LEU A CA 1
ATOM 2600 C C . LEU A 1 333 ? 5.985 38.802 0.604 1.00 84.38 333 LEU A C 1
ATOM 2602 O O . LEU A 1 333 ? 6.907 39.256 -0.075 1.00 84.38 333 LEU A O 1
ATOM 2606 N N . LEU A 1 334 ? 6.060 37.611 1.206 1.00 84.44 334 LEU A N 1
ATOM 2607 C CA . LEU A 1 334 ? 7.181 36.696 1.002 1.00 84.44 334 LEU A CA 1
ATOM 2608 C C . LEU A 1 334 ? 7.312 36.317 -0.479 1.00 84.44 334 LEU A C 1
ATOM 2610 O O . LEU A 1 334 ? 8.386 36.468 -1.056 1.00 84.44 334 LEU A O 1
ATOM 2614 N N . CYS A 1 335 ? 6.214 35.890 -1.103 1.00 84.12 335 CYS A N 1
ATOM 2615 C CA . CYS A 1 335 ? 6.186 35.503 -2.512 1.00 84.12 335 CYS A CA 1
ATOM 2616 C C . CYS A 1 335 ? 6.642 36.648 -3.427 1.00 84.12 335 CYS A C 1
ATOM 2618 O O . CYS A 1 335 ? 7.520 36.452 -4.265 1.00 84.12 335 CYS A O 1
ATOM 2620 N N . GLN A 1 336 ? 6.164 37.874 -3.186 1.00 85.88 336 GLN A N 1
ATOM 2621 C CA . GLN A 1 336 ? 6.599 39.059 -3.930 1.00 85.88 336 GLN A CA 1
ATOM 2622 C C . GLN A 1 336 ? 8.108 39.324 -3.794 1.00 85.88 336 GLN A C 1
ATOM 2624 O O . GLN A 1 336 ? 8.769 39.634 -4.784 1.00 85.88 336 GLN A O 1
ATOM 2629 N N . ARG A 1 337 ? 8.673 39.193 -2.584 1.00 84.81 337 ARG A N 1
ATOM 2630 C CA . ARG A 1 337 ? 10.106 39.441 -2.329 1.00 84.81 337 ARG A CA 1
ATOM 2631 C C . ARG A 1 337 ? 11.025 38.454 -3.041 1.00 84.81 337 ARG A C 1
ATOM 2633 O O . ARG A 1 337 ? 12.140 38.825 -3.392 1.00 84.81 337 ARG A O 1
ATOM 2640 N N . PHE A 1 338 ? 10.569 37.220 -3.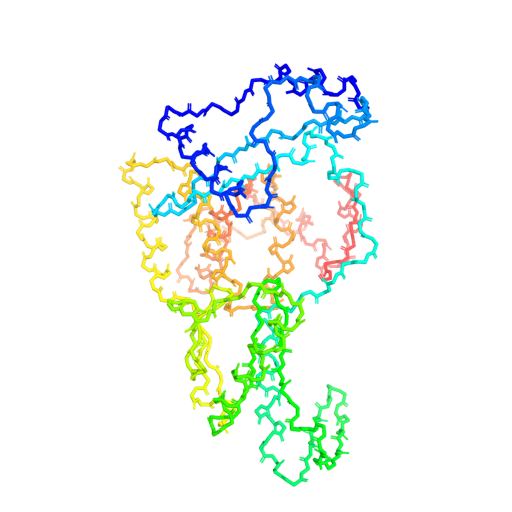227 1.00 82.06 338 PHE A N 1
ATOM 2641 C CA . PHE A 1 338 ? 11.359 36.148 -3.832 1.00 82.06 338 PHE A CA 1
ATOM 2642 C C . PHE A 1 338 ? 10.939 35.809 -5.268 1.00 82.06 338 PHE A C 1
ATOM 2644 O O . PHE A 1 338 ? 11.506 34.889 -5.851 1.00 82.06 338 PHE A O 1
ATOM 2651 N N . GLY A 1 339 ? 9.982 36.543 -5.850 1.00 83.31 339 GLY A N 1
ATOM 2652 C CA . GLY A 1 339 ? 9.456 36.254 -7.188 1.00 83.31 339 GLY A CA 1
ATOM 2653 C C . GLY A 1 339 ? 8.809 34.869 -7.286 1.00 83.31 339 GLY A C 1
ATOM 2654 O O . GLY A 1 339 ? 8.967 34.194 -8.298 1.00 83.31 339 GLY A O 1
ATOM 2655 N N . ALA A 1 340 ? 8.146 34.429 -6.216 1.00 79.81 340 ALA A N 1
ATOM 2656 C CA . ALA A 1 340 ? 7.485 33.132 -6.118 1.00 79.81 340 ALA A CA 1
ATOM 2657 C C . ALA A 1 340 ? 5.957 33.269 -6.222 1.00 79.81 340 ALA A C 1
ATOM 2659 O O . ALA A 1 340 ? 5.409 34.355 -6.030 1.00 79.81 340 ALA A O 1
ATOM 2660 N N . GLU A 1 341 ? 5.275 32.158 -6.491 1.00 78.88 341 GLU A N 1
ATOM 2661 C CA . GLU A 1 341 ? 3.813 32.051 -6.447 1.00 78.88 341 GLU A CA 1
ATOM 2662 C C . GLU A 1 341 ? 3.380 31.391 -5.131 1.00 78.88 341 GLU A C 1
ATOM 2664 O O . GLU A 1 341 ? 4.045 30.483 -4.628 1.00 78.88 341 GLU A O 1
ATOM 2669 N N . ASN A 1 342 ? 2.286 31.885 -4.542 1.00 75.81 342 ASN A N 1
ATOM 2670 C CA . ASN A 1 342 ? 1.704 31.289 -3.345 1.00 75.81 342 ASN A CA 1
ATOM 2671 C C . ASN A 1 342 ? 0.721 30.188 -3.761 1.00 75.81 342 ASN A C 1
ATOM 2673 O O . ASN A 1 342 ? -0.377 30.497 -4.218 1.00 75.81 342 ASN A O 1
ATOM 2677 N N . ASP A 1 343 ? 1.103 28.929 -3.555 1.00 68.62 343 ASP A N 1
ATOM 2678 C CA . ASP A 1 343 ? 0.287 27.750 -3.883 1.00 68.62 343 ASP A CA 1
ATOM 2679 C C . ASP A 1 343 ? -0.886 27.502 -2.904 1.00 68.62 343 ASP A C 1
ATOM 2681 O O . ASP A 1 343 ? -1.587 26.498 -3.028 1.00 68.62 343 ASP A O 1
ATOM 2685 N N . GLY A 1 344 ? -1.124 28.402 -1.942 1.00 65.50 344 GLY A N 1
ATOM 2686 C CA . GLY A 1 344 ? -2.228 28.318 -0.982 1.00 65.50 344 GLY A CA 1
ATOM 2687 C C . GLY A 1 344 ? -1.853 27.640 0.339 1.00 65.50 344 GLY A C 1
ATOM 2688 O O . GLY A 1 344 ? -0.684 27.367 0.617 1.00 65.50 344 GLY A O 1
ATOM 2689 N N . GLU A 1 345 ? -2.852 27.419 1.198 1.00 55.34 345 GLU A N 1
ATOM 2690 C CA . GLU A 1 345 ? -2.652 26.702 2.461 1.00 55.34 345 GLU A CA 1
ATOM 2691 C C . GLU A 1 345 ? -2.401 25.206 2.215 1.00 55.34 345 GLU A C 1
ATOM 2693 O O . GLU A 1 345 ? -2.901 24.614 1.258 1.00 55.34 345 GLU A O 1
ATOM 2698 N N . PHE A 1 346 ? -1.609 24.586 3.093 1.00 46.94 346 PHE A N 1
ATOM 2699 C CA . PHE A 1 346 ? -1.456 23.135 3.108 1.00 46.94 346 PHE A CA 1
ATOM 2700 C C . PHE A 1 346 ? -2.729 22.511 3.703 1.00 46.94 346 PHE A C 1
ATOM 2702 O O . PHE A 1 346 ? -2.902 22.561 4.919 1.00 46.94 346 PHE A O 1
ATOM 2709 N N . GLU A 1 347 ? -3.595 21.937 2.861 1.00 32.09 347 GLU A N 1
ATOM 2710 C CA . GLU A 1 347 ? -4.699 21.057 3.297 1.00 32.09 347 GLU A CA 1
ATOM 2711 C C . GLU A 1 347 ? -4.211 19.704 3.843 1.00 32.09 347 GLU A C 1
ATOM 2713 O O . GLU A 1 347 ? -3.301 19.077 3.233 1.00 32.09 347 GLU A O 1
#

Secondary structure (DSSP, 8-state):
-HHHHHHHHHSPPP---HHHHHHHHHHHHHHHHTTSS-----SHHHHHHHHT-S------EEEEEETTTTEEEEEE-TTTTTHHHH---S-------HHHHHHHHHHHHHHHT-SSEEEEE-TTS-EEEEE--GGGGS-EE--BTTB--EE--TTTHHHHHHHHHHHHHHTT-----SSTTSPPP-SEEEETTEEEE-TTGGGT--EEEEPTTHHHHHHHHHHHHHH--S-HHHHHHHHHHHHHHHHHHH-TTTSHHHHHHHHTTTT-EEEEEES-HHHHHHHHHT--SSHHHHHHHHHHHHHHHHS--EEEEEE--GGG-GGGTGGGT-HHHHHHHHT--------